Protein AF-A0A840BLG7-F1 (afdb_monomer_lite)

Sequence (228 aa):
MIEADATRRVLEVNERIRMVEPVQTYADESRTRKGTKAVIRFPVKVGDTWRDEFTEEGEFRLEIGGYRYDYEEVADSKAAGWEEISIGAGTFTALRIDRIAIWRKSNPRLLDKKSALAEHMEPPKPSRELKGATVSQYWYVPAIGRVVLQAQAQTKWPQFVEGSSLLKNPSANVIELTGYRDSKIDCTGEKPAFAQRSDAPPLGFAVMPNNTWTWAFQMRAHYPRQTD

Structure (mmCIF, N/CA/C/O backbone):
data_AF-A0A840BLG7-F1
#
_entry.id   AF-A0A840BLG7-F1
#
loop_
_atom_site.group_PDB
_atom_site.id
_atom_site.type_symbol
_atom_site.label_atom_id
_atom_site.label_alt_id
_atom_site.label_comp_id
_atom_site.label_asym_id
_atom_site.label_entity_id
_atom_site.label_seq_id
_atom_site.pdbx_PDB_ins_code
_atom_site.Cartn_x
_atom_site.Cartn_y
_atom_site.Cartn_z
_atom_site.occupancy
_atom_site.B_iso_or_equiv
_atom_site.auth_seq_id
_atom_site.auth_comp_id
_atom_site.auth_asym_id
_atom_site.auth_atom_id
_atom_site.pdbx_PDB_model_num
ATOM 1 N N . MET A 1 1 ? -22.527 -30.711 14.044 1.00 27.42 1 MET A N 1
ATOM 2 C CA . MET A 1 1 ? -21.159 -30.154 14.022 1.00 27.42 1 MET A CA 1
ATOM 3 C C . MET A 1 1 ? -21.043 -29.352 12.748 1.00 27.42 1 MET A C 1
ATOM 5 O O . MET A 1 1 ? -21.057 -29.950 11.686 1.00 27.42 1 MET A O 1
ATOM 9 N N . ILE A 1 2 ? -21.083 -28.027 12.847 1.00 28.52 2 ILE A N 1
ATOM 10 C CA . ILE A 1 2 ? -20.892 -27.143 11.696 1.00 28.52 2 ILE A CA 1
ATOM 11 C C . ILE A 1 2 ? -19.402 -26.816 11.697 1.00 28.52 2 ILE A C 1
ATOM 13 O O . ILE A 1 2 ? -18.910 -26.262 12.679 1.00 28.52 2 ILE A O 1
ATOM 17 N N . GLU A 1 3 ? -18.688 -27.250 10.659 1.00 25.42 3 GLU A N 1
ATOM 18 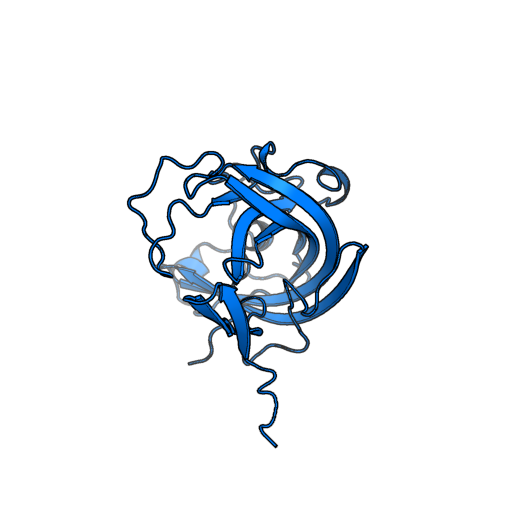C CA . GLU A 1 3 ? -17.311 -26.830 10.406 1.00 25.42 3 GLU A CA 1
ATOM 19 C C . GLU A 1 3 ? -17.264 -25.301 10.401 1.00 25.42 3 GLU A C 1
ATOM 21 O O . GLU A 1 3 ? -18.012 -24.642 9.677 1.00 25.42 3 GLU A O 1
ATOM 26 N N . ALA A 1 4 ? -16.419 -24.735 11.260 1.00 33.44 4 ALA A N 1
ATOM 27 C CA . ALA A 1 4 ? -16.135 -23.314 11.245 1.00 33.44 4 ALA A CA 1
ATOM 28 C C . ALA A 1 4 ? -15.421 -22.995 9.924 1.00 33.44 4 ALA A C 1
ATOM 30 O O . ALA A 1 4 ? -14.262 -23.360 9.738 1.00 33.44 4 ALA A O 1
ATOM 31 N N . ASP A 1 5 ? -16.130 -22.349 9.002 1.00 39.75 5 ASP A N 1
ATOM 32 C CA . ASP A 1 5 ? -15.569 -21.847 7.752 1.00 39.75 5 ASP A CA 1
ATOM 33 C C . ASP A 1 5 ? -14.515 -20.775 8.076 1.00 39.75 5 ASP A C 1
ATOM 35 O O . ASP A 1 5 ? -14.833 -19.625 8.380 1.00 39.75 5 ASP A O 1
ATOM 39 N N . ALA A 1 6 ? -13.238 -21.166 8.053 1.00 49.88 6 ALA A N 1
ATOM 40 C CA . ALA A 1 6 ? -12.094 -20.314 8.383 1.00 49.88 6 ALA A CA 1
ATOM 41 C C . ALA A 1 6 ? -11.923 -19.110 7.432 1.00 49.88 6 ALA A C 1
ATOM 43 O O . ALA A 1 6 ? -11.066 -18.257 7.665 1.00 49.88 6 ALA A O 1
ATOM 44 N N . THR A 1 7 ? -12.730 -19.020 6.369 1.00 48.97 7 THR A N 1
ATOM 45 C CA . THR A 1 7 ? -12.682 -17.931 5.385 1.00 48.97 7 THR A CA 1
ATOM 46 C C . THR A 1 7 ? -13.610 -16.763 5.719 1.00 48.97 7 THR A C 1
ATOM 48 O O . THR A 1 7 ? -13.447 -15.668 5.171 1.00 48.97 7 THR A O 1
ATOM 51 N N . ARG A 1 8 ? -14.572 -16.955 6.631 1.00 48.75 8 ARG A N 1
ATOM 52 C CA . ARG A 1 8 ? -15.651 -16.000 6.905 1.00 48.75 8 ARG A CA 1
ATOM 53 C C . ARG A 1 8 ? -15.888 -15.849 8.397 1.00 48.75 8 ARG A C 1
ATOM 55 O O . ARG A 1 8 ? -16.200 -16.811 9.091 1.00 48.75 8 ARG A O 1
ATOM 62 N N . ARG A 1 9 ? -15.816 -14.615 8.896 1.00 51.69 9 ARG A N 1
ATOM 63 C CA . ARG A 1 9 ? -16.163 -14.320 10.287 1.00 51.69 9 ARG A CA 1
ATOM 64 C C . ARG A 1 9 ? -17.567 -13.743 10.363 1.00 51.69 9 ARG A C 1
ATOM 66 O O . ARG A 1 9 ? -17.803 -12.661 9.842 1.00 51.69 9 ARG A O 1
ATOM 73 N N . VAL A 1 10 ? -18.475 -14.445 11.041 1.00 51.97 10 VAL A N 1
ATOM 74 C CA . VAL A 1 10 ? -19.775 -13.892 11.441 1.00 51.97 10 VAL A CA 1
ATOM 75 C C . VAL A 1 10 ? -19.571 -13.094 12.728 1.00 51.97 10 VAL A C 1
ATOM 77 O O . VAL A 1 10 ? -19.211 -13.655 13.761 1.00 51.97 10 VAL A O 1
ATOM 80 N N . LEU A 1 11 ? -19.767 -11.784 12.663 1.00 48.22 11 LEU A N 1
ATOM 81 C CA . LEU A 1 11 ? -19.797 -10.880 13.804 1.00 48.22 11 LEU A CA 1
ATOM 82 C C . LEU A 1 11 ? -21.257 -10.503 14.065 1.00 48.22 11 LEU A C 1
ATOM 84 O O . LEU A 1 11 ? -21.923 -9.938 13.196 1.00 48.22 11 LEU A O 1
ATOM 88 N N . GLU A 1 12 ? -21.767 -10.834 15.249 1.00 42.03 12 GLU A N 1
ATOM 89 C CA . GLU A 1 12 ? -23.042 -10.294 15.723 1.00 42.03 12 GLU A CA 1
ATOM 90 C C . GLU A 1 12 ? -22.774 -8.896 16.283 1.00 42.03 12 GLU A C 1
ATOM 92 O O . GLU A 1 12 ? -22.137 -8.736 17.321 1.00 42.03 12 GLU A O 1
ATOM 97 N N . VAL A 1 13 ? -23.192 -7.876 15.534 1.00 42.06 13 VAL A N 1
ATOM 98 C CA . VAL A 1 13 ? -22.976 -6.461 15.870 1.00 42.06 13 VAL A CA 1
ATOM 99 C C . VAL A 1 13 ? -24.049 -5.983 16.858 1.00 42.06 13 VAL A C 1
ATOM 101 O O . VAL A 1 13 ? -23.774 -5.152 17.719 1.00 42.06 13 VAL A O 1
ATOM 104 N N . ASN A 1 14 ? -25.266 -6.529 16.748 1.00 37.78 14 ASN A N 1
ATOM 105 C CA . ASN A 1 14 ? -26.372 -6.460 17.714 1.00 37.78 14 ASN A CA 1
ATOM 106 C C . ASN A 1 14 ? -27.463 -7.489 17.328 1.00 37.78 14 ASN A C 1
ATOM 108 O O . ASN A 1 14 ? -27.296 -8.222 16.353 1.00 37.78 14 ASN A O 1
ATOM 112 N N . GLU A 1 15 ? -28.604 -7.504 18.035 1.00 37.53 15 GLU A N 1
ATOM 113 C CA . GLU A 1 15 ? -29.740 -8.425 17.799 1.00 37.53 15 GLU A CA 1
ATOM 114 C C . GLU A 1 15 ? -30.312 -8.409 16.365 1.00 37.53 15 GLU A C 1
ATOM 116 O O . GLU A 1 15 ? -31.094 -9.286 16.001 1.00 37.53 15 GLU A O 1
ATOM 121 N N . ARG A 1 16 ? -29.955 -7.417 15.537 1.00 33.41 16 ARG A N 1
ATOM 122 C CA . ARG A 1 16 ? -30.482 -7.234 14.176 1.00 33.41 16 ARG A CA 1
ATOM 123 C C . ARG A 1 16 ? -29.426 -7.315 13.077 1.00 33.41 16 ARG A C 1
ATOM 125 O O . ARG A 1 16 ? -29.796 -7.364 11.907 1.00 33.41 16 ARG A O 1
ATOM 132 N N . ILE A 1 17 ? -28.135 -7.309 13.413 1.00 42.47 17 ILE A N 1
ATOM 133 C CA . ILE A 1 17 ? -27.056 -7.177 12.428 1.00 42.47 17 ILE A CA 1
ATOM 134 C C . ILE A 1 17 ? -26.053 -8.314 12.607 1.00 42.47 17 ILE A C 1
ATOM 136 O O . ILE A 1 17 ? -25.263 -8.341 13.551 1.00 42.47 17 ILE A O 1
ATOM 140 N N . ARG A 1 18 ? -26.066 -9.233 11.638 1.00 45.59 18 ARG A N 1
ATOM 141 C CA . ARG A 1 18 ? -25.020 -10.234 11.417 1.00 45.59 18 ARG A CA 1
ATOM 142 C C . ARG A 1 18 ? -24.153 -9.777 10.260 1.00 45.59 18 ARG A C 1
ATOM 144 O O . ARG A 1 18 ? -24.635 -9.676 9.135 1.00 45.59 18 ARG A O 1
ATOM 151 N N . MET A 1 19 ? -22.882 -9.516 10.529 1.00 49.56 19 MET A N 1
ATOM 152 C CA . MET A 1 19 ? -21.920 -9.154 9.501 1.00 49.56 19 MET A CA 1
ATOM 153 C C . MET A 1 19 ? -21.005 -10.337 9.209 1.00 49.56 19 MET A C 1
ATOM 155 O O . MET A 1 19 ? -20.453 -10.923 10.130 1.00 49.56 19 MET A O 1
ATOM 159 N N . VAL A 1 20 ? -20.853 -10.697 7.935 1.00 54.47 20 VAL A N 1
ATOM 160 C CA . VAL A 1 20 ? -19.913 -11.735 7.500 1.00 54.47 20 VAL A CA 1
ATOM 161 C C . VAL A 1 20 ? -18.737 -11.054 6.816 1.00 54.47 20 VAL A C 1
ATOM 163 O O . VAL A 1 20 ? -18.885 -10.552 5.704 1.00 54.47 20 VAL A O 1
ATOM 166 N N . GLU A 1 21 ? -17.586 -11.005 7.479 1.00 58.00 21 GLU A N 1
ATOM 167 C CA . GLU A 1 21 ? -16.365 -10.442 6.902 1.00 58.00 21 GLU A CA 1
ATOM 168 C C . GLU A 1 21 ? -15.503 -11.565 6.304 1.00 58.00 21 GLU A C 1
ATOM 170 O O . GLU A 1 21 ? -15.166 -12.520 7.016 1.00 58.00 21 GLU A O 1
ATOM 175 N N . PRO A 1 22 ? -15.135 -11.492 5.012 1.00 58.88 22 PRO A N 1
ATOM 176 C CA . PRO A 1 22 ? -14.149 -12.394 4.442 1.00 58.88 22 PRO A CA 1
ATOM 177 C C . PRO A 1 22 ? -12.784 -12.062 5.046 1.00 58.88 22 PRO A C 1
ATOM 179 O O . PRO A 1 22 ? -12.270 -10.962 4.843 1.00 58.88 22 PRO A O 1
ATOM 182 N N . VAL A 1 23 ? -12.169 -13.012 5.751 1.00 60.66 23 VAL A N 1
ATOM 183 C CA . VAL A 1 23 ? -10.814 -12.856 6.324 1.00 60.66 23 VAL A CA 1
ATOM 184 C C . VAL A 1 23 ? -9.790 -12.510 5.232 1.00 60.66 23 VAL A C 1
ATOM 186 O O . VAL A 1 23 ? -8.834 -11.775 5.471 1.00 60.66 23 VAL A O 1
ATOM 189 N N . GLN A 1 24 ? -10.049 -12.965 4.005 1.00 63.50 24 GLN A N 1
ATOM 190 C CA . GLN A 1 24 ? -9.265 -12.672 2.806 1.00 63.50 24 GLN A CA 1
ATOM 191 C C . GLN A 1 24 ? -9.275 -11.193 2.391 1.00 63.50 24 GLN A C 1
ATOM 193 O O . GLN A 1 24 ? -8.419 -10.797 1.621 1.00 63.50 24 GLN A O 1
ATOM 198 N N . THR A 1 25 ? -10.168 -10.340 2.909 1.00 68.56 25 THR A N 1
ATOM 199 C CA . THR A 1 25 ? -10.218 -8.907 2.532 1.00 68.56 25 THR A CA 1
ATOM 200 C C . THR A 1 25 ? -8.905 -8.171 2.830 1.00 68.56 25 THR A C 1
ATOM 202 O O . THR A 1 25 ? -8.583 -7.177 2.184 1.00 68.56 25 THR A O 1
ATOM 205 N N . TYR A 1 26 ? -8.125 -8.671 3.791 1.00 78.81 26 TYR A N 1
ATOM 206 C CA . TYR A 1 26 ? -6.820 -8.117 4.171 1.00 78.81 26 TYR A CA 1
ATOM 207 C C . TYR A 1 26 ? -5.640 -8.936 3.659 1.00 78.81 26 TYR A C 1
ATOM 209 O O . TYR A 1 26 ? -4.508 -8.729 4.103 1.00 78.81 26 TYR A O 1
ATOM 217 N N . ALA A 1 27 ? -5.897 -9.868 2.749 1.00 77.69 27 ALA A N 1
ATOM 218 C CA . ALA A 1 27 ? -4.886 -10.622 2.045 1.00 77.69 27 ALA A CA 1
ATOM 219 C C . ALA A 1 27 ? -5.078 -10.400 0.548 1.00 77.69 27 ALA A C 1
ATOM 221 O O . ALA A 1 27 ? -6.124 -10.697 -0.016 1.00 77.69 27 ALA A O 1
ATOM 222 N N . ASP A 1 28 ? -4.051 -9.893 -0.123 1.00 73.25 28 ASP A N 1
ATOM 223 C CA . ASP A 1 28 ? -4.091 -9.884 -1.581 1.00 73.25 28 ASP A CA 1
ATOM 224 C C . ASP A 1 28 ? -3.971 -11.340 -2.067 1.00 73.25 28 ASP A C 1
ATOM 226 O O . ASP A 1 28 ? -3.198 -12.114 -1.504 1.00 73.25 28 ASP A O 1
ATOM 230 N N . GLU A 1 29 ? -4.673 -11.733 -3.122 1.00 74.44 29 GLU A N 1
ATOM 231 C CA . GLU A 1 29 ? -4.493 -13.050 -3.741 1.00 74.44 29 GLU A CA 1
ATOM 232 C C . GLU A 1 29 ? -3.879 -12.877 -5.132 1.00 74.44 29 GLU A C 1
ATOM 234 O O . GLU A 1 29 ? -4.328 -12.069 -5.942 1.00 74.44 29 GLU A O 1
ATOM 239 N N . SER A 1 30 ? -2.799 -13.609 -5.403 1.00 79.81 30 SER A N 1
ATOM 240 C CA . SER A 1 30 ? -2.039 -13.527 -6.652 1.00 79.81 30 SER A CA 1
ATOM 241 C C . SER A 1 30 ? -1.476 -14.903 -6.972 1.00 79.81 30 SER A C 1
ATOM 243 O O . SER A 1 30 ? -0.844 -15.536 -6.125 1.00 79.81 30 SER A O 1
ATOM 245 N N . ARG A 1 31 ? -1.699 -15.389 -8.201 1.00 85.62 31 ARG A N 1
ATOM 246 C CA . ARG A 1 31 ? -1.254 -16.734 -8.616 1.00 85.62 31 ARG A CA 1
ATOM 247 C C . ARG A 1 31 ? 0.266 -16.866 -8.663 1.00 85.62 31 ARG A C 1
ATOM 249 O O . ARG A 1 31 ? 0.790 -17.965 -8.523 1.00 85.62 31 ARG A O 1
ATOM 256 N N . THR A 1 32 ? 0.976 -15.760 -8.882 1.00 88.12 32 THR A N 1
ATOM 257 C CA . THR A 1 32 ? 2.445 -15.746 -8.926 1.00 88.12 32 THR A CA 1
ATOM 258 C C . THR A 1 32 ? 3.080 -15.596 -7.550 1.00 88.12 32 THR A C 1
ATOM 260 O O . THR A 1 32 ? 4.306 -15.624 -7.439 1.00 88.12 32 THR A O 1
ATOM 263 N N . ARG A 1 33 ? 2.267 -15.416 -6.505 1.00 89.81 33 ARG A N 1
ATOM 264 C CA . ARG A 1 33 ? 2.763 -15.158 -5.165 1.00 89.81 33 ARG A CA 1
ATOM 265 C C . ARG A 1 33 ? 3.382 -16.391 -4.534 1.00 89.81 33 ARG A C 1
ATOM 267 O O . ARG A 1 33 ? 2.789 -17.464 -4.492 1.00 89.81 33 ARG A O 1
ATOM 274 N N . LYS A 1 34 ? 4.561 -16.188 -3.960 1.00 91.69 34 LYS A N 1
ATOM 275 C CA . LYS A 1 34 ? 5.252 -17.134 -3.091 1.00 91.69 34 LYS A CA 1
ATOM 276 C C . LYS A 1 34 ? 5.368 -16.501 -1.715 1.00 91.69 34 LYS A C 1
ATOM 278 O O . LYS A 1 34 ? 6.115 -15.545 -1.558 1.00 91.69 34 LYS A O 1
ATOM 283 N N . GLY A 1 35 ? 4.611 -17.008 -0.750 1.00 89.94 35 GLY A N 1
ATOM 284 C CA . GLY A 1 35 ? 4.509 -16.424 0.588 1.00 89.94 35 GLY A CA 1
ATOM 285 C C . GLY A 1 35 ? 3.119 -15.861 0.867 1.00 89.94 35 GLY A C 1
ATOM 286 O O . GLY A 1 35 ? 2.156 -16.178 0.172 1.00 89.94 35 GLY A O 1
ATOM 287 N N . THR A 1 36 ? 2.998 -15.054 1.917 1.00 86.12 36 THR A N 1
ATOM 288 C CA . THR A 1 36 ? 1.716 -14.501 2.382 1.00 86.12 36 THR A CA 1
ATOM 289 C C . THR A 1 36 ? 1.834 -12.991 2.501 1.00 86.12 36 THR A C 1
ATOM 291 O O . THR A 1 36 ? 2.870 -12.501 2.927 1.00 86.12 36 THR A O 1
ATOM 294 N N . LYS A 1 37 ? 0.760 -12.268 2.178 1.00 87.19 37 LYS A N 1
ATOM 295 C CA . LYS A 1 37 ? 0.583 -10.861 2.543 1.00 87.19 37 LYS A CA 1
ATOM 296 C C . LYS A 1 37 ? -0.661 -10.774 3.410 1.00 87.19 37 LYS A C 1
ATOM 298 O O . LYS A 1 37 ? -1.733 -11.143 2.945 1.00 87.19 37 LYS A O 1
ATOM 303 N N . ALA A 1 38 ? -0.518 -10.337 4.656 1.00 86.44 38 ALA A N 1
ATOM 304 C CA . ALA A 1 38 ? -1.636 -10.225 5.589 1.00 86.44 38 ALA A CA 1
ATOM 305 C C . ALA A 1 38 ? -1.590 -8.861 6.277 1.00 86.44 38 ALA A C 1
ATOM 307 O O . ALA A 1 38 ? -0.822 -8.651 7.215 1.00 86.44 38 ALA A O 1
ATOM 308 N N . VAL A 1 39 ? -2.426 -7.933 5.813 1.00 84.94 39 VAL A N 1
ATOM 309 C CA . VAL A 1 39 ? -2.529 -6.582 6.380 1.00 84.94 39 VAL A CA 1
ATOM 310 C C . VAL A 1 39 ? -3.100 -6.623 7.797 1.00 84.94 39 VAL A C 1
ATOM 312 O O . VAL A 1 39 ? -2.713 -5.803 8.619 1.00 84.94 39 VAL A O 1
ATOM 315 N N . ILE A 1 40 ? -3.972 -7.591 8.097 1.00 87.44 40 ILE A N 1
ATOM 316 C CA . ILE A 1 40 ? -4.520 -7.875 9.430 1.00 87.44 40 ILE A CA 1
ATOM 317 C C . ILE A 1 40 ? -4.586 -9.398 9.598 1.00 87.44 40 ILE A C 1
ATOM 319 O O . ILE A 1 40 ? -5.012 -10.098 8.679 1.00 87.44 40 ILE A O 1
ATOM 323 N N . ARG A 1 41 ? -4.188 -9.925 10.763 1.00 85.00 41 ARG A N 1
ATOM 324 C CA . ARG A 1 41 ? -4.353 -11.347 11.114 1.00 85.00 41 ARG A CA 1
ATOM 325 C C . ARG A 1 41 ? -5.392 -11.508 12.207 1.00 85.00 41 ARG A C 1
ATOM 327 O O . ARG A 1 41 ? -5.220 -10.970 13.290 1.00 85.00 41 ARG A O 1
ATOM 334 N N . PHE A 1 42 ? -6.447 -12.269 11.936 1.00 82.25 42 PHE A N 1
ATOM 335 C CA . PHE A 1 42 ? -7.475 -12.553 12.931 1.00 82.25 42 PHE A CA 1
ATOM 336 C C . PHE A 1 42 ? -7.223 -13.879 13.668 1.00 82.25 42 PHE A C 1
ATOM 338 O O . PHE A 1 42 ? -6.754 -14.831 13.045 1.00 82.25 42 PHE A O 1
ATOM 345 N N . PRO A 1 43 ? -7.602 -13.977 14.957 1.00 82.75 43 PRO A N 1
ATOM 346 C CA . PRO A 1 43 ? -8.036 -12.872 15.820 1.00 82.75 43 PRO A CA 1
ATOM 347 C C . PRO A 1 43 ? -6.881 -11.894 16.100 1.00 82.75 43 PRO A C 1
ATOM 349 O O . PRO A 1 43 ? -5.741 -12.323 16.215 1.00 82.75 43 PRO A O 1
ATOM 352 N N . VAL A 1 44 ? -7.191 -10.597 16.217 1.00 83.06 44 VAL A N 1
ATOM 353 C CA . VAL A 1 44 ? -6.214 -9.538 16.523 1.00 83.06 44 VAL A CA 1
ATOM 354 C C . VAL A 1 44 ? -6.563 -8.873 17.854 1.00 83.06 44 VAL A C 1
ATOM 356 O O . VAL A 1 44 ? -7.728 -8.547 18.101 1.00 83.06 44 VAL A O 1
ATOM 359 N N . LYS A 1 45 ? -5.564 -8.658 18.708 1.00 86.19 45 LYS A N 1
ATOM 360 C CA . LYS A 1 45 ? -5.652 -7.883 19.955 1.00 86.19 45 LYS A CA 1
ATOM 361 C C . LYS A 1 45 ? -4.484 -6.902 20.058 1.00 86.19 45 LYS A C 1
ATOM 363 O O . LYS A 1 45 ? -3.468 -7.042 19.386 1.00 86.19 45 LYS A O 1
ATOM 368 N N . VAL A 1 46 ? -4.629 -5.901 20.924 1.00 92.06 46 VAL A N 1
ATOM 369 C CA . VAL A 1 46 ? -3.562 -4.928 21.204 1.00 92.06 46 VAL A CA 1
ATOM 370 C C . VAL A 1 46 ? -2.287 -5.653 21.636 1.00 92.06 46 VAL A C 1
ATOM 372 O O . VAL A 1 46 ? -2.330 -6.549 22.478 1.00 92.06 46 VAL A O 1
ATOM 375 N N . GLY A 1 47 ? -1.159 -5.240 21.064 1.00 92.56 47 GLY A N 1
ATOM 376 C CA . GLY A 1 47 ? 0.155 -5.822 21.318 1.00 92.56 47 GLY A CA 1
ATOM 377 C C . GLY A 1 47 ? 0.522 -6.981 20.394 1.00 92.56 47 GLY A C 1
ATOM 378 O O . GLY A 1 47 ? 1.701 -7.327 20.348 1.00 92.56 47 GLY A O 1
ATOM 379 N N . ASP A 1 48 ? -0.424 -7.539 19.631 1.00 92.56 48 ASP A N 1
ATOM 380 C CA . ASP A 1 48 ? -0.098 -8.555 18.633 1.00 92.56 48 ASP A CA 1
ATOM 381 C C . ASP A 1 48 ? 0.838 -7.978 17.573 1.00 92.56 48 ASP A C 1
ATOM 383 O O . ASP A 1 48 ? 0.636 -6.869 17.064 1.00 92.56 48 ASP A O 1
ATOM 387 N N . THR A 1 49 ? 1.847 -8.766 17.218 1.00 96.12 49 THR A N 1
ATOM 388 C CA . THR A 1 49 ? 2.751 -8.484 16.111 1.00 96.12 49 THR A CA 1
ATOM 389 C C . THR A 1 49 ? 2.763 -9.653 15.149 1.00 96.12 49 THR A C 1
ATOM 391 O O . THR A 1 49 ? 2.605 -10.816 15.531 1.00 96.12 49 THR A O 1
ATOM 394 N N . TRP A 1 50 ? 2.941 -9.351 13.872 1.00 95.06 50 TRP A N 1
ATOM 395 C CA . TRP A 1 50 ? 3.163 -10.376 12.871 1.00 95.06 50 TRP A CA 1
ATOM 396 C C . TRP A 1 50 ? 4.077 -9.866 11.778 1.00 95.06 50 TRP A C 1
ATOM 398 O O . TRP A 1 50 ? 4.129 -8.673 11.478 1.00 95.06 50 TRP A O 1
ATOM 408 N N . ARG A 1 51 ? 4.780 -10.823 11.182 1.00 95.44 51 ARG A N 1
ATOM 409 C CA . ARG A 1 51 ? 5.620 -10.620 10.018 1.00 95.44 51 ARG A CA 1
ATOM 410 C C . ARG A 1 51 ? 5.059 -11.411 8.856 1.00 95.44 51 ARG A C 1
ATOM 412 O O . ARG A 1 51 ? 4.618 -12.556 9.029 1.00 95.44 51 ARG A O 1
ATOM 419 N N . ASP A 1 52 ? 5.075 -10.805 7.686 1.00 93.69 52 ASP A N 1
ATOM 420 C CA . ASP A 1 52 ? 4.764 -11.467 6.435 1.00 93.69 52 ASP A CA 1
ATOM 421 C C . ASP A 1 52 ? 5.819 -11.148 5.382 1.00 93.69 52 ASP A C 1
ATOM 423 O O . ASP A 1 52 ? 6.499 -10.125 5.433 1.00 93.69 52 ASP A O 1
ATOM 427 N N . GLU A 1 53 ? 6.014 -12.106 4.491 1.00 95.31 53 GLU A N 1
ATOM 428 C CA . GLU A 1 53 ? 6.996 -12.045 3.427 1.00 95.31 53 GLU A CA 1
ATOM 429 C C . GLU A 1 53 ? 6.387 -12.702 2.204 1.00 95.31 53 GLU A C 1
ATOM 431 O O . GLU A 1 53 ? 5.761 -13.771 2.289 1.00 95.31 53 GLU A O 1
ATOM 436 N N . PHE A 1 54 ? 6.574 -12.052 1.064 1.00 93.31 54 PHE A N 1
ATOM 437 C CA . PHE A 1 54 ? 6.205 -12.632 -0.205 1.00 93.31 54 PHE A CA 1
ATOM 438 C C . PHE A 1 54 ? 7.100 -12.152 -1.339 1.00 93.31 54 PHE A C 1
ATOM 440 O O . PHE A 1 54 ? 7.695 -11.073 -1.318 1.00 93.31 54 PHE A O 1
ATOM 447 N N . THR A 1 55 ? 7.146 -12.981 -2.372 1.00 95.06 55 THR A N 1
ATOM 448 C CA . THR A 1 55 ? 7.728 -12.658 -3.667 1.00 95.06 55 THR A CA 1
ATOM 449 C C . THR A 1 55 ? 6.679 -12.874 -4.742 1.00 95.06 55 THR A C 1
ATOM 451 O O . THR A 1 55 ? 5.988 -13.894 -4.740 1.00 95.06 55 THR A O 1
ATOM 454 N N . GLU A 1 56 ? 6.561 -11.940 -5.677 1.00 95.00 56 GLU A N 1
ATOM 455 C CA . GLU A 1 56 ? 5.687 -12.073 -6.841 1.00 95.00 56 GLU A CA 1
ATOM 456 C C . GLU A 1 56 ? 6.176 -11.235 -8.024 1.00 95.00 56 GLU A C 1
ATOM 458 O O . GLU A 1 56 ? 7.118 -10.452 -7.907 1.00 95.00 56 GLU A O 1
ATOM 463 N N . GLU A 1 57 ? 5.550 -11.403 -9.188 1.00 94.25 57 GLU A N 1
ATOM 464 C CA . GLU A 1 57 ? 5.764 -10.476 -10.296 1.00 94.25 57 GLU A CA 1
ATOM 465 C C . GLU A 1 57 ? 4.807 -9.294 -10.169 1.00 94.25 57 GLU A C 1
ATOM 467 O O . GLU A 1 57 ? 3.605 -9.463 -9.960 1.00 94.25 57 GLU A O 1
ATOM 472 N N . GLY A 1 58 ? 5.337 -8.089 -10.347 1.00 93.81 58 GLY A N 1
ATOM 473 C CA . GLY A 1 58 ? 4.533 -6.897 -10.544 1.00 93.81 58 GLY A CA 1
ATOM 474 C C . GLY A 1 58 ? 4.338 -6.591 -12.020 1.00 93.81 58 GLY A C 1
ATOM 475 O O . GLY A 1 58 ? 5.193 -6.895 -12.856 1.00 93.81 58 GLY A O 1
ATOM 476 N N . GLU A 1 59 ? 3.224 -5.945 -12.342 1.00 93.38 59 GLU A N 1
ATOM 477 C CA . GLU A 1 59 ? 2.940 -5.483 -13.697 1.00 93.38 59 GLU A CA 1
ATOM 478 C C . GLU A 1 59 ? 2.393 -4.057 -13.678 1.00 93.38 59 GLU A C 1
ATOM 480 O O . GLU A 1 59 ? 1.592 -3.686 -12.822 1.00 93.38 59 GLU A O 1
ATOM 485 N N . PHE A 1 60 ? 2.839 -3.243 -14.630 1.00 91.44 60 PHE A N 1
ATOM 486 C CA . PHE A 1 60 ? 2.305 -1.910 -14.849 1.00 91.44 60 PHE A CA 1
ATOM 487 C C . PHE A 1 60 ? 1.978 -1.720 -16.329 1.00 91.44 60 PHE A C 1
ATOM 489 O O . PHE A 1 60 ? 2.833 -1.935 -17.194 1.00 91.44 60 PHE A O 1
ATOM 496 N N . ARG A 1 61 ? 0.739 -1.311 -16.613 1.00 90.19 61 ARG A N 1
ATOM 497 C CA . ARG A 1 61 ? 0.233 -1.038 -17.963 1.00 90.19 61 ARG A CA 1
ATOM 498 C C . ARG A 1 61 ? -0.085 0.449 -18.116 1.00 90.19 61 ARG A C 1
ATOM 500 O O . ARG A 1 61 ? -0.664 1.062 -17.224 1.00 90.19 61 ARG A O 1
ATOM 507 N N . LEU A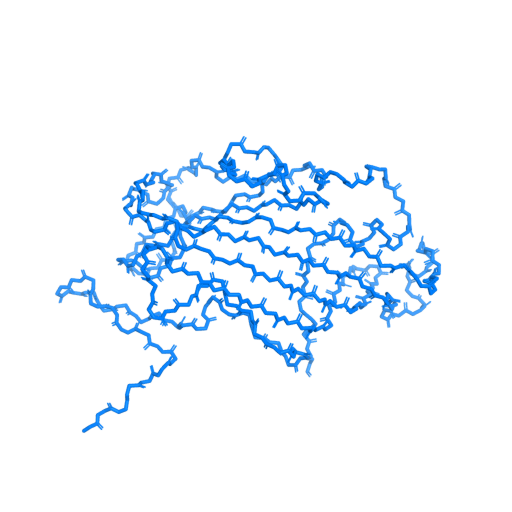 1 62 ? 0.297 1.005 -19.255 1.00 86.06 62 LEU A N 1
ATOM 508 C CA . LEU A 1 62 ? -0.045 2.333 -19.755 1.00 86.06 62 LEU A CA 1
ATOM 509 C C . LEU A 1 62 ? -0.623 2.181 -21.165 1.00 86.06 62 LEU A C 1
ATOM 511 O O . LEU A 1 62 ? -0.423 1.161 -21.821 1.00 86.06 62 LEU A O 1
ATOM 515 N N . GLU A 1 63 ? -1.267 3.229 -21.671 1.00 88.81 63 GLU A N 1
ATOM 516 C CA . GLU A 1 63 ? -1.729 3.273 -23.067 1.00 88.81 63 GLU A CA 1
ATOM 517 C C . GLU A 1 63 ? -0.571 3.108 -24.065 1.00 88.81 63 GLU A C 1
ATOM 519 O O . GLU A 1 63 ? -0.708 2.452 -25.090 1.00 88.81 63 GLU A O 1
ATOM 524 N N . ILE A 1 64 ? 0.603 3.648 -23.728 1.00 89.25 64 ILE A N 1
ATOM 525 C CA . ILE A 1 64 ? 1.803 3.628 -24.576 1.00 89.25 64 ILE A CA 1
ATOM 526 C C . ILE A 1 64 ? 2.644 2.344 -24.452 1.00 89.25 64 ILE A C 1
ATOM 528 O O . ILE A 1 64 ? 3.728 2.267 -25.030 1.00 89.25 64 ILE A O 1
ATOM 532 N N . GLY A 1 65 ? 2.199 1.355 -23.670 1.00 91.75 65 GLY A N 1
ATOM 533 C CA . GLY A 1 65 ? 2.927 0.111 -23.402 1.00 91.75 65 GLY A CA 1
ATOM 534 C C . GLY A 1 65 ? 2.963 -0.249 -21.918 1.00 91.75 65 GLY A C 1
ATOM 535 O O . GLY A 1 65 ? 2.246 0.311 -21.098 1.00 91.75 65 GLY A O 1
ATOM 536 N N . GLY A 1 66 ? 3.821 -1.185 -21.522 1.00 91.75 66 GLY A N 1
ATOM 537 C CA . GLY A 1 66 ? 3.930 -1.560 -20.113 1.00 91.75 66 GLY A CA 1
ATOM 538 C C . GLY A 1 66 ? 5.166 -2.381 -19.800 1.00 91.75 66 GLY A C 1
ATOM 539 O O . GLY A 1 66 ? 5.967 -2.695 -20.683 1.00 91.75 66 GLY A O 1
ATOM 540 N N . TYR A 1 67 ? 5.326 -2.725 -18.528 1.00 91.88 67 TYR A N 1
ATOM 541 C CA . TYR A 1 67 ? 6.456 -3.512 -18.053 1.00 91.88 67 TYR A CA 1
ATOM 542 C C . TYR A 1 67 ? 6.085 -4.418 -16.876 1.00 91.88 67 TYR A C 1
ATOM 544 O O . TYR A 1 67 ? 5.142 -4.159 -16.129 1.00 91.88 67 TYR A O 1
ATOM 552 N N . ARG A 1 68 ? 6.878 -5.475 -16.711 1.00 93.38 68 ARG A N 1
ATOM 553 C CA . ARG A 1 68 ? 6.913 -6.375 -15.558 1.00 93.38 68 ARG A CA 1
ATOM 554 C C . ARG A 1 68 ? 8.202 -6.197 -14.777 1.00 93.38 68 ARG A C 1
ATOM 556 O O . ARG A 1 68 ? 9.191 -5.681 -15.302 1.00 93.38 68 ARG A O 1
ATOM 563 N N . TYR A 1 69 ? 8.182 -6.632 -13.530 1.00 93.94 69 TYR A N 1
ATOM 564 C CA . TYR A 1 69 ? 9.329 -6.616 -12.632 1.00 93.94 69 TYR A CA 1
ATOM 565 C C . TYR A 1 69 ? 9.153 -7.674 -11.547 1.00 93.94 69 TYR A C 1
ATOM 567 O O . TYR A 1 69 ? 8.033 -8.095 -11.262 1.00 93.94 69 TYR A O 1
ATOM 575 N N . ASP A 1 70 ? 10.256 -8.075 -10.927 1.00 94.88 70 ASP A N 1
ATOM 576 C CA . ASP A 1 70 ? 10.217 -8.917 -9.734 1.00 94.88 70 ASP A CA 1
ATOM 577 C C . ASP A 1 70 ? 10.000 -8.028 -8.510 1.00 94.88 70 ASP A C 1
ATOM 579 O O . ASP A 1 70 ? 10.616 -6.959 -8.397 1.00 94.88 70 ASP A O 1
ATOM 583 N N . TYR A 1 71 ? 9.118 -8.466 -7.615 1.00 95.62 71 TYR A N 1
ATOM 584 C CA . TYR A 1 71 ? 8.774 -7.778 -6.382 1.00 95.62 71 TYR A CA 1
ATOM 585 C C . TYR A 1 71 ? 8.980 -8.690 -5.177 1.00 95.62 71 TYR A C 1
ATOM 587 O O . TYR A 1 71 ? 8.478 -9.811 -5.139 1.00 95.62 71 TYR A O 1
ATOM 595 N N . GLU A 1 72 ? 9.705 -8.183 -4.190 1.00 96.31 72 GLU A N 1
ATOM 596 C CA . GLU A 1 72 ? 9.896 -8.808 -2.884 1.00 96.31 72 GLU A CA 1
ATOM 597 C C . GLU A 1 72 ? 9.424 -7.807 -1.827 1.00 96.31 72 GLU A C 1
ATOM 599 O O . GLU A 1 72 ? 9.784 -6.629 -1.899 1.00 96.31 72 GLU A O 1
ATOM 604 N N . GLU A 1 73 ? 8.639 -8.258 -0.852 1.00 95.81 73 GLU A N 1
ATOM 605 C CA . GLU A 1 73 ? 8.229 -7.456 0.302 1.00 95.81 73 GLU A CA 1
ATOM 606 C C . GLU A 1 73 ? 8.368 -8.283 1.575 1.00 95.81 73 GLU A C 1
ATOM 608 O O . GLU A 1 73 ? 7.961 -9.443 1.633 1.00 95.81 73 GLU A O 1
ATOM 613 N N . VAL A 1 74 ? 8.925 -7.649 2.601 1.00 96.38 74 VAL A N 1
ATOM 614 C CA . VAL A 1 74 ? 8.942 -8.137 3.973 1.00 96.38 74 VAL A CA 1
ATOM 615 C C . VAL A 1 74 ? 8.319 -7.060 4.837 1.00 96.38 74 VAL A C 1
ATOM 617 O O . VAL A 1 74 ? 8.783 -5.918 4.835 1.00 96.38 74 VAL A O 1
ATOM 620 N N . ALA A 1 75 ? 7.278 -7.411 5.576 1.00 95.25 75 ALA A N 1
ATOM 621 C CA . ALA A 1 75 ? 6.535 -6.457 6.368 1.00 95.25 75 ALA A CA 1
ATOM 622 C C . ALA A 1 75 ? 6.370 -6.904 7.808 1.00 95.25 75 ALA A C 1
ATOM 624 O O . ALA A 1 75 ? 6.018 -8.050 8.081 1.00 95.25 75 ALA A O 1
ATOM 625 N N . ASP A 1 76 ? 6.555 -5.955 8.716 1.00 95.44 76 ASP A N 1
ATOM 626 C CA . ASP A 1 76 ? 6.280 -6.107 10.134 1.00 95.44 76 ASP A CA 1
ATOM 627 C C . ASP A 1 76 ? 5.058 -5.246 10.480 1.00 95.44 76 ASP A C 1
ATOM 629 O O . ASP A 1 76 ? 4.960 -4.079 10.090 1.00 95.44 76 ASP A O 1
ATOM 633 N N . SER A 1 77 ? 4.095 -5.839 11.180 1.00 95.31 77 SER A N 1
ATOM 634 C CA . SER A 1 77 ? 2.843 -5.195 11.579 1.00 95.31 77 SER A CA 1
ATOM 635 C C . SER A 1 77 ? 2.621 -5.336 13.083 1.00 95.31 77 SER A C 1
ATOM 637 O O . SER A 1 77 ? 3.016 -6.339 13.686 1.00 95.31 77 SER A O 1
ATOM 639 N N . LYS A 1 78 ? 1.977 -4.339 13.691 1.00 95.25 78 LYS A N 1
ATOM 640 C CA . LYS A 1 78 ? 1.669 -4.292 15.122 1.00 95.25 78 LYS A CA 1
ATOM 641 C C . LYS A 1 78 ? 0.286 -3.699 15.361 1.00 95.25 78 LYS A C 1
ATOM 643 O O . LYS A 1 78 ? 0.003 -2.584 14.927 1.00 95.25 78 LYS A O 1
ATOM 648 N N . ALA A 1 79 ? -0.543 -4.394 16.132 1.00 94.62 79 ALA A N 1
ATOM 649 C CA . ALA A 1 79 ? -1.762 -3.829 16.699 1.00 94.62 79 ALA A CA 1
ATOM 650 C C . ALA A 1 79 ? -1.393 -2.874 17.847 1.00 94.62 79 ALA A C 1
ATOM 652 O O . ALA A 1 79 ? -1.066 -3.300 18.957 1.00 94.62 79 ALA A O 1
ATOM 653 N N . ALA A 1 80 ? -1.384 -1.574 17.564 1.00 92.81 80 ALA A N 1
ATOM 654 C CA . ALA A 1 80 ? -0.791 -0.559 18.426 1.00 92.81 80 ALA A CA 1
ATOM 655 C C . ALA A 1 80 ? -1.665 -0.205 19.636 1.00 92.81 80 ALA A C 1
ATOM 657 O O . ALA A 1 80 ? -1.144 -0.065 20.741 1.00 92.81 80 ALA A O 1
ATOM 658 N N . GLY A 1 81 ? -2.978 -0.079 19.442 1.00 92.31 81 GLY A N 1
ATOM 659 C CA . GLY A 1 81 ? -3.898 0.334 20.500 1.00 92.31 81 GLY A CA 1
ATOM 660 C C . GLY A 1 81 ? -5.276 0.721 19.976 1.00 92.31 81 GLY A C 1
ATOM 661 O O . GLY A 1 81 ? -5.475 0.844 18.769 1.00 92.31 81 GLY A O 1
ATOM 662 N N . TRP A 1 82 ? -6.221 0.897 20.897 1.00 93.25 82 TRP A N 1
ATOM 663 C CA . TRP A 1 82 ? -7.539 1.452 20.596 1.00 93.25 82 TRP A CA 1
ATOM 664 C C . TRP A 1 82 ? -7.492 2.974 20.665 1.00 93.25 82 TRP A C 1
ATOM 666 O O . TRP A 1 82 ? -6.959 3.527 21.625 1.00 93.25 82 TRP A O 1
ATOM 676 N N . GLU A 1 83 ? -8.085 3.639 19.683 1.00 95.00 83 GLU A N 1
ATOM 677 C CA . GLU A 1 83 ? -8.254 5.088 19.677 1.00 95.00 83 GLU A CA 1
ATOM 678 C C . GLU A 1 83 ? -9.617 5.476 19.102 1.00 95.00 83 GLU A C 1
ATOM 680 O O . GLU A 1 83 ? -10.210 4.753 18.297 1.00 95.00 83 GLU A O 1
ATOM 685 N N . GLU A 1 84 ? -10.141 6.604 19.571 1.00 95.31 84 GLU A N 1
ATOM 686 C CA . GLU A 1 84 ? -11.337 7.209 18.999 1.00 95.31 84 GLU A CA 1
ATOM 687 C C . GLU A 1 84 ? -10.942 8.013 17.759 1.00 95.31 84 GLU A C 1
ATOM 689 O O . GLU A 1 84 ? -10.029 8.839 17.807 1.00 95.31 84 GLU A O 1
ATOM 694 N N . ILE A 1 85 ? -11.628 7.761 16.647 1.00 93.25 85 ILE A N 1
ATOM 695 C CA . ILE A 1 85 ? -11.442 8.484 15.391 1.00 93.25 85 ILE A CA 1
ATOM 696 C C . ILE A 1 85 ? -12.768 9.048 14.906 1.00 93.25 85 ILE A C 1
ATOM 698 O O . ILE A 1 85 ? -13.791 8.369 14.947 1.00 93.25 85 ILE A O 1
ATOM 702 N N . SER A 1 86 ? -12.730 10.276 14.402 1.00 92.44 86 SER A N 1
ATOM 703 C CA . SER A 1 86 ? -13.879 10.952 13.798 1.00 92.44 86 SER A CA 1
ATOM 704 C C . SER A 1 86 ? -13.598 11.166 12.320 1.00 92.44 86 SER A C 1
ATOM 706 O O . SER A 1 86 ? -12.709 11.938 11.968 1.00 92.44 86 SER A O 1
ATOM 708 N N . ILE A 1 87 ? -14.328 10.445 11.477 1.00 91.06 87 ILE A N 1
ATOM 709 C CA . ILE A 1 87 ? -14.221 10.459 10.014 1.00 91.06 87 ILE A CA 1
ATOM 710 C C . ILE A 1 87 ? -15.563 10.877 9.398 1.00 91.06 87 ILE A C 1
ATOM 712 O O . ILE A 1 87 ? -16.555 11.002 10.112 1.00 91.06 87 ILE A O 1
ATOM 716 N N . GLY A 1 88 ? -15.634 11.043 8.078 1.00 86.88 88 GLY A N 1
ATOM 717 C CA . GLY A 1 88 ? -16.856 11.439 7.368 1.00 86.88 88 GLY A CA 1
ATOM 718 C C . GLY A 1 88 ? -18.038 10.483 7.586 1.00 86.88 88 GLY A C 1
ATOM 719 O O . GLY A 1 88 ? -19.188 10.908 7.574 1.00 86.88 88 GLY A O 1
ATOM 720 N N . ALA A 1 89 ? -17.774 9.200 7.860 1.00 86.31 89 ALA A N 1
ATOM 721 C CA . ALA A 1 89 ? -18.809 8.230 8.226 1.00 86.31 89 ALA A CA 1
ATOM 722 C C . ALA A 1 89 ? -19.272 8.302 9.700 1.00 86.31 89 ALA A C 1
ATOM 724 O O . ALA A 1 89 ? -20.174 7.554 10.078 1.00 86.31 89 ALA A O 1
ATOM 725 N N . GLY A 1 90 ? -18.663 9.151 10.533 1.00 87.06 90 GLY A N 1
ATOM 726 C CA . GLY A 1 90 ? -18.962 9.312 11.957 1.00 87.06 90 GLY A CA 1
ATOM 727 C C . GLY A 1 90 ? -17.771 9.027 12.879 1.00 87.06 90 GLY A C 1
ATOM 728 O O . GLY A 1 90 ? -16.623 8.907 12.445 1.00 87.06 90 GLY A O 1
ATOM 729 N N . THR A 1 91 ? -18.055 8.916 14.176 1.00 91.12 91 THR A N 1
ATOM 730 C CA . THR A 1 91 ? -17.054 8.641 15.217 1.00 91.12 91 THR A CA 1
ATOM 731 C C . THR A 1 91 ? -17.059 7.168 15.614 1.00 91.12 91 THR A C 1
ATOM 733 O O . THR A 1 91 ? -18.113 6.592 15.885 1.00 91.12 91 THR A O 1
ATOM 736 N N . PHE A 1 92 ? -15.874 6.559 15.676 1.00 91.50 92 PHE A N 1
ATOM 737 C CA . PHE A 1 92 ? -15.691 5.142 15.981 1.00 91.50 92 PHE A CA 1
ATOM 738 C C . PHE A 1 92 ? -14.549 4.918 16.971 1.00 91.50 92 PHE A C 1
ATOM 740 O O . PHE A 1 92 ? -13.515 5.579 16.909 1.00 91.50 92 PHE A O 1
ATOM 747 N N . THR A 1 93 ? -14.686 3.895 17.815 1.00 92.88 93 THR A N 1
ATOM 748 C CA . THR A 1 93 ? -13.545 3.286 18.509 1.00 92.88 93 THR A CA 1
ATOM 749 C C . THR A 1 93 ? -12.890 2.269 17.576 1.00 92.88 93 THR A C 1
ATOM 751 O O . THR A 1 93 ? -13.494 1.247 17.239 1.00 92.88 93 THR A O 1
ATOM 754 N N . ALA A 1 94 ? -11.660 2.543 17.148 1.00 94.62 94 ALA A N 1
ATOM 755 C CA . ALA A 1 94 ? -10.926 1.732 16.183 1.00 94.62 94 ALA A CA 1
ATOM 756 C C . ALA A 1 94 ? -9.637 1.162 16.785 1.00 94.62 94 ALA A C 1
ATOM 758 O O . ALA A 1 94 ? -8.965 1.811 17.585 1.00 94.62 94 ALA A O 1
ATOM 759 N N . LEU A 1 95 ? -9.274 -0.051 16.374 1.00 94.38 95 LEU A N 1
ATOM 760 C CA . LEU A 1 95 ? -7.964 -0.633 16.632 1.00 94.38 95 LEU A CA 1
ATOM 761 C C . LEU A 1 95 ? -6.995 -0.117 15.570 1.00 94.38 95 LEU A C 1
ATOM 763 O O . LEU A 1 95 ? -7.152 -0.427 14.385 1.00 94.38 95 LEU A O 1
ATOM 767 N N . ARG A 1 96 ? -5.980 0.636 15.993 1.00 95.44 96 ARG A N 1
ATOM 768 C CA . ARG A 1 96 ? -4.903 1.078 15.110 1.00 95.44 96 ARG A CA 1
ATOM 769 C C . ARG A 1 96 ? -3.897 -0.046 14.890 1.00 95.44 96 ARG A C 1
ATOM 771 O O . ARG A 1 96 ? -3.408 -0.654 15.845 1.00 95.44 96 ARG A O 1
ATOM 778 N N . ILE A 1 97 ? -3.560 -0.290 13.632 1.00 94.94 97 ILE A N 1
ATOM 779 C CA . ILE A 1 97 ? -2.538 -1.237 13.196 1.00 94.94 97 ILE A CA 1
ATOM 780 C C . ILE A 1 97 ? -1.472 -0.456 12.437 1.00 94.94 97 ILE A C 1
ATOM 782 O O . ILE A 1 97 ? -1.760 0.148 11.405 1.00 94.94 97 ILE A O 1
ATOM 786 N N . ASP A 1 98 ? -0.248 -0.482 12.950 1.00 95.06 98 ASP A N 1
ATOM 787 C CA . ASP A 1 98 ? 0.917 0.126 12.313 1.00 95.06 98 ASP A CA 1
ATOM 788 C C . ASP A 1 98 ? 1.654 -0.963 11.508 1.00 95.06 98 ASP A C 1
ATOM 790 O O . ASP A 1 98 ? 1.872 -2.066 12.013 1.00 95.06 98 ASP A O 1
ATOM 794 N N . ARG A 1 99 ? 2.031 -0.675 10.258 1.00 94.44 99 ARG A N 1
ATOM 795 C CA . ARG A 1 99 ? 2.738 -1.601 9.354 1.00 94.44 99 ARG A CA 1
ATOM 796 C C . ARG A 1 99 ? 3.916 -0.910 8.682 1.00 94.44 99 ARG A C 1
ATOM 798 O O . ARG A 1 99 ? 3.765 0.180 8.132 1.00 94.44 99 ARG A O 1
ATOM 805 N N . ILE A 1 100 ? 5.062 -1.582 8.644 1.00 94.62 100 ILE A N 1
ATOM 806 C CA . ILE A 1 100 ? 6.237 -1.169 7.872 1.00 94.62 100 ILE A CA 1
ATOM 807 C C . ILE A 1 100 ? 6.569 -2.290 6.894 1.00 94.62 100 ILE A C 1
ATOM 809 O O . ILE A 1 100 ? 6.936 -3.384 7.309 1.00 94.62 100 ILE A O 1
ATOM 813 N N . ALA A 1 101 ? 6.434 -2.013 5.600 1.00 94.06 101 ALA A N 1
ATOM 814 C CA . ALA A 1 101 ? 6.704 -2.951 4.517 1.00 94.06 101 ALA A CA 1
ATOM 815 C C . ALA A 1 101 ? 7.979 -2.534 3.781 1.00 94.06 101 ALA A C 1
ATOM 817 O O . ALA A 1 101 ? 7.982 -1.520 3.085 1.00 94.06 101 ALA A O 1
ATOM 818 N N . ILE A 1 102 ? 9.066 -3.285 3.938 1.00 95.31 102 ILE A N 1
ATOM 819 C CA . ILE A 1 102 ? 10.308 -3.087 3.189 1.00 95.31 102 ILE A CA 1
ATOM 820 C C . ILE A 1 102 ? 10.204 -3.866 1.889 1.00 95.31 102 ILE A C 1
ATOM 822 O O . ILE A 1 102 ? 9.973 -5.072 1.906 1.00 95.31 102 ILE A O 1
ATOM 826 N N . TRP A 1 103 ? 10.394 -3.188 0.764 1.00 95.06 103 TRP A N 1
ATOM 827 C CA . TRP A 1 103 ? 10.207 -3.783 -0.548 1.00 95.06 103 TRP A CA 1
ATOM 828 C C . TRP A 1 103 ? 11.379 -3.548 -1.489 1.00 95.06 103 TRP A C 1
ATOM 830 O O . TRP A 1 103 ? 12.147 -2.587 -1.369 1.00 95.06 103 TRP A O 1
ATOM 840 N N . ARG A 1 104 ? 11.479 -4.430 -2.481 1.00 94.94 104 ARG A N 1
ATOM 841 C CA . ARG A 1 104 ? 12.462 -4.384 -3.558 1.00 94.94 104 ARG A CA 1
ATOM 842 C C . ARG A 1 104 ? 11.781 -4.638 -4.897 1.00 94.94 104 ARG A C 1
ATOM 844 O O . ARG A 1 104 ? 11.025 -5.589 -5.048 1.00 94.94 104 ARG A O 1
ATOM 851 N N . LYS A 1 105 ? 12.085 -3.790 -5.880 1.00 94.25 105 LYS A N 1
ATOM 852 C CA . LYS A 1 105 ? 11.709 -3.961 -7.290 1.00 94.25 105 LYS A CA 1
ATOM 853 C C . LYS A 1 105 ? 12.962 -4.205 -8.112 1.00 94.25 105 LYS A C 1
ATOM 855 O O . LYS A 1 105 ? 13.920 -3.437 -8.002 1.00 94.25 105 LYS A O 1
ATOM 860 N N . SER A 1 106 ? 12.972 -5.251 -8.927 1.00 93.50 106 SER A N 1
ATOM 861 C CA . SER A 1 106 ? 14.149 -5.623 -9.718 1.00 93.50 106 SER A CA 1
ATOM 862 C C . SER A 1 106 ? 13.782 -6.252 -11.063 1.00 93.50 106 SER A C 1
ATOM 864 O O . SER A 1 106 ? 12.609 -6.468 -11.366 1.00 93.50 106 SER A O 1
ATOM 866 N N . ASN A 1 107 ? 14.798 -6.492 -11.897 1.00 92.06 107 ASN A N 1
ATOM 867 C CA . ASN A 1 107 ? 14.684 -7.170 -13.193 1.00 92.06 107 ASN A CA 1
ATOM 868 C C . ASN A 1 107 ? 13.550 -6.632 -14.093 1.00 92.06 107 ASN A C 1
ATOM 870 O O . ASN A 1 107 ? 12.676 -7.403 -14.493 1.00 92.06 107 ASN A O 1
ATOM 874 N N . PRO A 1 108 ? 13.535 -5.328 -14.427 1.00 91.44 108 PRO A N 1
ATOM 875 C CA . PRO A 1 108 ? 12.510 -4.762 -15.297 1.00 91.44 108 PRO A CA 1
ATOM 876 C C . PRO A 1 108 ? 12.500 -5.396 -16.691 1.00 91.44 108 PRO A C 1
ATOM 878 O O . PRO A 1 108 ? 13.546 -5.591 -17.315 1.00 91.44 108 PRO A O 1
ATOM 881 N N . ARG A 1 109 ? 11.298 -5.672 -17.198 1.00 90.25 109 ARG A N 1
ATOM 882 C CA . ARG A 1 109 ? 11.050 -6.314 -18.494 1.00 90.25 109 ARG A CA 1
ATOM 883 C C . ARG A 1 109 ? 9.911 -5.589 -19.200 1.00 90.25 109 ARG A C 1
ATOM 885 O O . ARG A 1 109 ? 8.803 -5.557 -18.681 1.00 90.25 109 ARG A O 1
ATOM 892 N N . LEU A 1 110 ? 10.153 -5.017 -20.376 1.00 90.81 110 LEU A N 1
ATOM 893 C CA . LEU A 1 110 ? 9.073 -4.457 -21.197 1.00 90.81 110 LEU A CA 1
ATOM 894 C C . LEU A 1 110 ? 8.091 -5.568 -21.603 1.00 90.81 110 LEU A C 1
ATOM 896 O O . LEU A 1 110 ? 8.525 -6.665 -21.955 1.00 90.81 110 LEU A O 1
ATOM 900 N N . LEU A 1 111 ? 6.788 -5.275 -21.562 1.00 91.00 111 LEU A N 1
ATOM 901 C CA . LEU A 1 111 ? 5.740 -6.180 -22.048 1.00 91.00 111 LEU A CA 1
ATOM 902 C C . LEU A 1 111 ? 5.817 -6.339 -23.570 1.00 91.00 111 LEU A C 1
ATOM 904 O O . LEU A 1 111 ? 5.739 -7.453 -24.077 1.00 91.00 111 LEU A O 1
ATOM 908 N N . ASP A 1 112 ? 6.026 -5.224 -24.273 1.00 90.00 112 ASP A N 1
ATOM 909 C CA . ASP A 1 112 ? 6.250 -5.179 -25.715 1.00 90.00 112 ASP A CA 1
ATOM 910 C C . ASP A 1 112 ? 7.468 -4.301 -26.031 1.00 90.00 112 ASP A C 1
ATOM 912 O O . ASP A 1 112 ? 7.511 -3.111 -25.705 1.00 90.00 112 ASP A O 1
ATOM 916 N N . LYS A 1 113 ? 8.463 -4.901 -26.692 1.00 85.56 113 LYS A N 1
ATOM 917 C CA . LYS A 1 113 ? 9.708 -4.237 -27.103 1.00 85.56 113 LYS A CA 1
ATOM 918 C C . LYS A 1 113 ? 9.520 -3.260 -28.268 1.00 85.56 113 LYS A C 1
ATOM 920 O O . LYS A 1 113 ? 10.453 -2.523 -28.560 1.00 85.56 113 LYS A O 1
ATOM 925 N N . LYS A 1 114 ? 8.362 -3.275 -28.935 1.00 88.69 114 LYS A N 1
ATOM 926 C CA . LYS A 1 114 ? 7.997 -2.354 -30.023 1.00 88.69 114 LYS A CA 1
ATOM 927 C C . LYS A 1 114 ? 7.021 -1.258 -29.583 1.00 88.69 114 LYS A C 1
ATOM 929 O O . LYS A 1 114 ? 6.564 -0.486 -30.416 1.00 88.69 114 LYS A O 1
ATOM 934 N N . SER A 1 115 ? 6.678 -1.204 -28.297 1.00 88.81 115 SER A N 1
ATOM 935 C CA . SER A 1 115 ? 5.782 -0.173 -27.769 1.00 88.81 115 SER A CA 1
ATOM 936 C C . SER A 1 115 ? 6.447 1.206 -27.756 1.00 88.81 115 SER A C 1
ATOM 938 O O . SER A 1 115 ? 7.664 1.304 -27.610 1.00 88.81 115 SER A O 1
ATOM 940 N N . ALA A 1 116 ? 5.653 2.279 -27.810 1.00 87.50 116 ALA A N 1
ATOM 941 C CA . ALA A 1 116 ? 6.164 3.646 -27.662 1.00 87.50 116 ALA A CA 1
ATOM 942 C C . ALA A 1 116 ? 6.912 3.837 -26.326 1.00 87.50 116 ALA A C 1
ATOM 944 O O . ALA A 1 116 ? 7.908 4.551 -26.246 1.00 87.50 116 ALA A O 1
ATOM 945 N N . LEU A 1 117 ? 6.503 3.126 -25.269 1.00 87.31 117 LEU A N 1
ATOM 946 C CA . LEU A 1 117 ? 7.248 3.086 -24.011 1.00 87.31 117 LEU A CA 1
ATOM 947 C C . LEU A 1 117 ? 8.687 2.569 -24.193 1.00 87.31 117 LEU A C 1
ATOM 949 O O . LEU A 1 117 ? 9.599 3.084 -23.547 1.00 87.31 117 LEU A O 1
ATOM 953 N N . ALA A 1 118 ? 8.898 1.568 -25.052 1.00 86.81 118 ALA A N 1
ATOM 954 C CA . ALA A 1 118 ? 10.218 1.004 -25.326 1.00 86.81 118 ALA A CA 1
ATOM 955 C C . ALA A 1 118 ? 11.162 2.010 -26.003 1.00 86.81 118 ALA A C 1
ATOM 957 O O . ALA A 1 118 ? 12.368 1.946 -25.779 1.00 86.81 118 ALA A O 1
ATOM 958 N N . GLU A 1 119 ? 10.622 2.945 -26.788 1.00 87.12 119 GLU A N 1
ATOM 959 C CA . GLU A 1 119 ? 11.390 4.001 -27.461 1.00 87.12 119 GLU A CA 1
ATOM 960 C C . GLU A 1 119 ? 11.841 5.099 -26.491 1.00 87.12 119 GLU A C 1
ATOM 962 O O . GLU A 1 119 ? 12.900 5.701 -26.667 1.00 87.12 119 GLU A O 1
ATOM 967 N N . HIS A 1 120 ? 11.051 5.352 -25.444 1.00 85.38 120 HIS A N 1
ATOM 968 C CA . HIS A 1 120 ? 11.317 6.419 -24.483 1.00 85.38 120 HIS A CA 1
ATOM 969 C C . HIS A 1 120 ? 12.100 5.965 -23.249 1.00 85.38 120 HIS A C 1
ATOM 971 O O . HIS A 1 120 ? 12.764 6.796 -22.629 1.00 85.38 120 HIS A O 1
ATOM 977 N N . MET A 1 121 ? 12.040 4.683 -22.880 1.00 86.50 121 MET A N 1
ATOM 978 C CA . MET A 1 121 ? 12.711 4.132 -21.698 1.00 86.50 121 MET A CA 1
ATOM 979 C C . MET A 1 121 ? 14.148 3.700 -21.985 1.00 86.50 121 MET A C 1
ATOM 981 O O . MET A 1 121 ? 14.439 3.066 -22.996 1.00 86.50 121 MET A O 1
ATOM 985 N N . GLU A 1 122 ? 15.058 3.958 -21.042 1.00 84.81 122 GLU A N 1
ATOM 986 C CA . GLU A 1 122 ? 16.408 3.403 -21.143 1.00 84.81 122 GLU A CA 1
ATOM 987 C C . GLU A 1 122 ? 16.379 1.862 -21.133 1.00 84.81 122 GLU A C 1
ATOM 989 O O . GLU A 1 122 ? 15.627 1.263 -20.352 1.00 84.81 122 GLU A O 1
ATOM 994 N N . PRO A 1 123 ? 17.256 1.187 -21.901 1.00 79.19 123 PRO A N 1
ATOM 995 C CA . PRO A 1 123 ? 17.389 -0.260 -21.828 1.00 79.19 123 PRO A CA 1
ATOM 996 C C . PRO A 1 123 ? 17.654 -0.736 -20.387 1.00 79.19 123 PRO A C 1
ATOM 998 O O . PRO A 1 123 ? 18.460 -0.127 -19.668 1.00 79.19 123 PRO A O 1
ATOM 1001 N N . PRO A 1 124 ? 17.000 -1.820 -19.931 1.00 70.62 124 PRO A N 1
ATOM 1002 C CA . PRO A 1 124 ? 17.234 -2.364 -18.601 1.00 70.62 124 PRO A CA 1
ATOM 1003 C C . PRO A 1 124 ? 18.676 -2.867 -18.497 1.00 70.62 124 PRO A C 1
ATOM 1005 O O . PRO A 1 124 ? 19.082 -3.792 -19.198 1.00 70.62 124 PRO A O 1
ATOM 1008 N N . LYS A 1 125 ? 19.471 -2.241 -17.623 1.00 68.81 125 LYS A N 1
ATOM 1009 C CA . LYS A 1 125 ? 20.824 -2.705 -17.301 1.00 68.81 125 LYS A CA 1
ATOM 1010 C C . LYS A 1 125 ? 20.752 -3.740 -16.170 1.00 68.81 125 LYS A C 1
ATOM 1012 O O . LYS A 1 125 ? 20.040 -3.489 -15.190 1.00 68.81 125 LYS A O 1
ATOM 1017 N N . PRO A 1 126 ? 21.495 -4.859 -16.253 1.00 52.44 126 PRO A N 1
ATOM 1018 C CA . PRO A 1 126 ? 21.623 -5.776 -15.126 1.00 52.44 126 PRO A CA 1
ATOM 1019 C C . PRO A 1 126 ? 22.184 -5.006 -13.921 1.00 52.44 126 PRO A C 1
ATOM 1021 O O . PRO A 1 126 ? 23.111 -4.219 -14.101 1.00 52.44 126 PRO A O 1
ATOM 1024 N N . SER A 1 127 ? 21.596 -5.205 -12.731 1.00 54.47 127 SER A N 1
ATOM 1025 C CA . SER A 1 127 ? 21.822 -4.512 -11.432 1.00 54.47 127 SER A CA 1
ATOM 1026 C C . SER A 1 127 ? 20.884 -3.360 -11.032 1.00 54.47 127 SER A C 1
ATOM 1028 O O . SER A 1 127 ? 20.983 -2.887 -9.900 1.00 54.47 127 SER A O 1
ATOM 1030 N N . ARG A 1 128 ? 19.938 -2.912 -11.873 1.00 72.12 128 ARG A N 1
ATOM 1031 C CA . ARG A 1 128 ? 18.976 -1.878 -11.438 1.00 72.12 128 ARG A CA 1
ATOM 1032 C C . ARG A 1 128 ? 17.892 -2.468 -10.533 1.00 72.12 128 ARG A C 1
ATOM 1034 O O . ARG A 1 128 ? 16.841 -2.903 -10.998 1.00 72.12 128 ARG A O 1
ATOM 1041 N N . GLU A 1 129 ? 18.165 -2.460 -9.234 1.00 86.75 129 GLU A N 1
ATOM 1042 C CA . GLU A 1 129 ? 17.178 -2.669 -8.179 1.00 86.75 129 GLU A CA 1
ATOM 1043 C C . GLU A 1 129 ? 16.809 -1.344 -7.508 1.00 86.75 129 GLU A C 1
ATOM 1045 O O . GLU A 1 129 ? 17.650 -0.462 -7.326 1.00 86.75 129 GLU A O 1
ATOM 1050 N N . LEU A 1 130 ? 15.544 -1.213 -7.116 1.00 89.75 130 LEU A N 1
ATOM 1051 C CA . LEU A 1 130 ? 15.091 -0.152 -6.228 1.00 89.75 130 LEU A CA 1
ATOM 1052 C C . LEU A 1 130 ? 14.606 -0.780 -4.930 1.00 89.75 130 LEU A C 1
ATOM 1054 O O . LEU A 1 130 ? 13.745 -1.658 -4.957 1.00 89.75 130 LEU A O 1
ATOM 1058 N N . LYS A 1 131 ? 15.136 -0.298 -3.807 1.00 92.25 131 LYS A N 1
ATOM 1059 C CA . LYS A 1 131 ? 14.664 -0.642 -2.466 1.00 92.25 131 LYS A CA 1
ATOM 1060 C C . LYS A 1 131 ? 13.961 0.552 -1.847 1.00 92.25 131 LYS A C 1
ATOM 1062 O O . LYS A 1 131 ? 14.394 1.692 -2.034 1.00 92.25 131 LYS A O 1
ATOM 1067 N N . GLY A 1 132 ? 12.906 0.271 -1.104 1.00 92.50 132 GLY A N 1
ATOM 1068 C CA . GLY A 1 132 ? 12.123 1.268 -0.403 1.00 92.50 132 GLY A CA 1
ATOM 1069 C C . GLY A 1 132 ? 11.331 0.657 0.733 1.00 92.50 132 GLY A C 1
ATOM 1070 O O . GLY A 1 132 ? 11.427 -0.533 1.020 1.00 92.50 132 GLY A O 1
ATOM 1071 N N . ALA A 1 133 ? 10.546 1.504 1.375 1.00 92.75 133 ALA A N 1
ATOM 1072 C CA . ALA A 1 133 ? 9.623 1.133 2.417 1.00 92.75 133 ALA A CA 1
ATOM 1073 C C . ALA A 1 133 ? 8.266 1.797 2.183 1.00 92.75 133 ALA A C 1
ATOM 1075 O O . ALA A 1 133 ? 8.167 2.906 1.648 1.00 92.75 133 ALA A O 1
ATOM 1076 N N . THR A 1 134 ? 7.219 1.121 2.626 1.00 92.19 134 THR A N 1
ATOM 1077 C CA . THR A 1 134 ? 5.876 1.666 2.762 1.00 92.19 134 THR A CA 1
ATOM 1078 C C . THR A 1 134 ? 5.495 1.599 4.230 1.00 92.19 134 THR A C 1
ATOM 1080 O O . THR A 1 134 ? 5.404 0.517 4.803 1.00 92.19 134 THR A O 1
ATOM 1083 N N . VAL A 1 135 ? 5.281 2.762 4.839 1.00 93.38 135 VAL A N 1
ATOM 1084 C CA . VAL A 1 135 ? 4.773 2.872 6.210 1.00 93.38 135 VAL A CA 1
ATOM 1085 C C . VAL A 1 135 ? 3.277 3.117 6.117 1.00 93.38 135 VAL A C 1
ATOM 1087 O O . VAL A 1 135 ? 2.855 4.012 5.384 1.00 93.38 135 VAL A O 1
ATOM 1090 N N . SER A 1 136 ? 2.487 2.305 6.812 1.00 93.81 136 SER A N 1
ATOM 1091 C CA . SER A 1 136 ? 1.026 2.358 6.782 1.00 93.81 136 SER A CA 1
ATOM 1092 C C . SER A 1 136 ? 0.435 2.324 8.186 1.00 93.81 136 SER A C 1
ATOM 1094 O O . SER A 1 136 ? 0.968 1.668 9.078 1.00 93.81 136 SER A O 1
ATOM 1096 N N . GLN A 1 137 ? -0.689 3.008 8.356 1.00 95.31 137 GLN A N 1
ATOM 1097 C CA . GLN A 1 137 ? -1.534 2.964 9.542 1.00 95.31 137 GLN A CA 1
ATOM 1098 C C . GLN A 1 137 ? -2.954 2.626 9.099 1.00 95.31 137 GLN A C 1
ATOM 1100 O O . GLN A 1 137 ? -3.480 3.255 8.178 1.00 95.31 137 GLN A O 1
ATOM 1105 N N . TYR A 1 138 ? -3.557 1.632 9.738 1.00 95.00 138 TYR A N 1
ATOM 1106 C CA . TYR A 1 138 ? -4.919 1.182 9.469 1.00 95.00 138 TYR A CA 1
ATOM 1107 C C . TYR A 1 138 ? -5.753 1.305 10.734 1.00 95.00 138 TYR A C 1
ATOM 1109 O O . TYR A 1 138 ? -5.307 0.912 11.809 1.00 95.00 138 TYR A O 1
ATOM 1117 N N . TRP A 1 139 ? -6.981 1.789 10.600 1.00 95.62 139 TRP A N 1
ATOM 1118 C CA . TRP A 1 139 ? -7.941 1.869 11.694 1.00 95.62 139 TRP A CA 1
ATOM 1119 C C . TRP A 1 139 ? -9.069 0.885 11.448 1.00 95.62 139 TRP A C 1
ATOM 1121 O O . TRP A 1 139 ? -9.975 1.144 10.655 1.00 95.62 139 TRP A O 1
ATOM 1131 N N . TYR A 1 140 ? -8.990 -0.262 12.115 1.00 92.56 140 TYR A N 1
ATOM 1132 C CA . TYR A 1 140 ? -9.972 -1.332 12.007 1.00 92.56 140 TYR A CA 1
ATOM 1133 C C . TYR A 1 140 ? -11.054 -1.188 13.078 1.00 92.56 140 TYR A C 1
ATOM 1135 O O . TYR A 1 140 ? -10.753 -1.123 14.269 1.00 92.56 140 TYR A O 1
ATOM 1143 N N . VAL A 1 141 ? -12.322 -1.180 12.673 1.00 90.94 141 VAL A N 1
ATOM 1144 C CA . VAL A 1 141 ? -13.467 -1.091 13.588 1.00 90.94 141 VAL A CA 1
ATOM 1145 C C . VAL A 1 141 ? -14.218 -2.427 13.569 1.00 90.94 141 VAL A C 1
ATOM 1147 O O . VAL A 1 141 ? -14.914 -2.717 12.593 1.00 90.94 141 VAL A O 1
ATOM 1150 N N . PRO A 1 142 ? -14.139 -3.249 14.636 1.00 83.62 142 PRO A N 1
ATOM 1151 C CA . PRO A 1 142 ? -14.779 -4.565 14.650 1.00 83.62 142 PRO A CA 1
ATOM 1152 C C . PRO A 1 142 ? -16.296 -4.514 14.489 1.00 83.62 142 PRO A C 1
ATOM 1154 O O . PRO A 1 142 ? -16.863 -5.388 13.844 1.00 83.62 142 PRO A O 1
ATOM 1157 N N . ALA A 1 143 ? -16.952 -3.489 15.044 1.00 80.38 143 ALA A N 1
ATOM 1158 C CA . ALA A 1 143 ? -18.408 -3.338 14.984 1.00 80.38 143 ALA A CA 1
ATOM 1159 C C . ALA A 1 143 ? -18.945 -3.21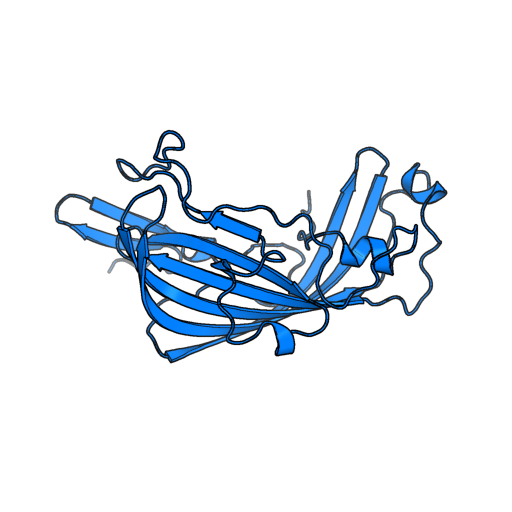3 13.547 1.00 80.38 143 ALA A C 1
ATOM 1161 O O . ALA A 1 143 ? -20.111 -3.485 13.294 1.00 80.38 143 ALA A O 1
ATOM 1162 N N . ILE A 1 144 ? -18.096 -2.822 12.599 1.00 79.06 144 ILE A N 1
ATOM 1163 C CA . ILE A 1 144 ? -18.437 -2.738 11.175 1.00 79.06 144 ILE A CA 1
ATOM 1164 C C . ILE A 1 144 ? -17.537 -3.623 10.319 1.00 79.06 144 ILE A C 1
ATOM 1166 O O . ILE A 1 144 ? -17.553 -3.462 9.101 1.00 79.06 144 ILE A O 1
ATOM 1170 N N . GLY A 1 145 ? -16.748 -4.506 10.949 1.00 79.56 145 GLY A N 1
ATOM 1171 C CA . GLY A 1 145 ? -15.854 -5.467 10.302 1.00 79.56 145 GLY A CA 1
ATOM 1172 C C . GLY A 1 145 ? -15.125 -4.873 9.106 1.00 79.56 145 GLY A C 1
ATOM 1173 O O . GLY A 1 145 ? -15.300 -5.363 7.991 1.00 79.56 145 GLY A O 1
ATOM 1174 N N . ARG A 1 146 ? -14.468 -3.717 9.289 1.00 85.81 146 ARG A N 1
ATOM 1175 C CA . ARG A 1 146 ? -13.604 -3.134 8.257 1.00 85.81 146 ARG A CA 1
ATOM 1176 C C . ARG A 1 146 ? -12.584 -2.134 8.773 1.00 85.81 146 ARG A C 1
ATOM 1178 O O . ARG A 1 146 ? -12.773 -1.509 9.816 1.00 85.81 146 ARG A O 1
ATOM 1185 N N . VAL A 1 147 ? -11.541 -1.924 7.975 1.00 90.94 147 VAL A N 1
ATOM 1186 C CA . VAL A 1 147 ? -10.727 -0.706 8.035 1.00 90.94 147 VAL A CA 1
ATOM 1187 C C . VAL A 1 147 ? -11.545 0.477 7.516 1.00 90.94 147 VAL A C 1
ATOM 1189 O O . VAL A 1 147 ? -12.072 0.428 6.405 1.00 90.94 147 VAL A O 1
ATOM 1192 N N . VAL A 1 148 ? -11.657 1.535 8.319 1.00 91.44 148 VAL A N 1
ATOM 1193 C CA .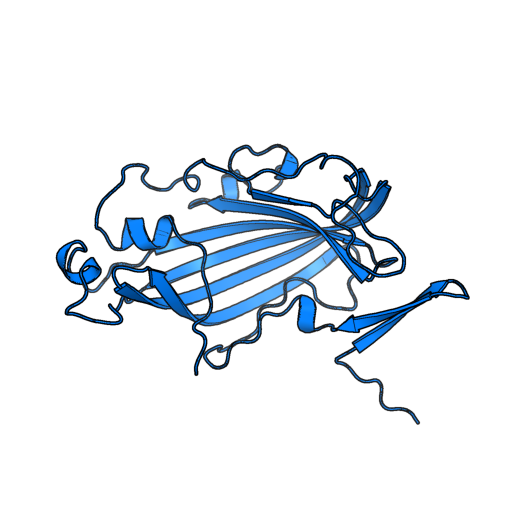 VAL A 1 148 ? -12.413 2.757 7.970 1.00 91.44 148 VAL A CA 1
ATOM 1194 C C . VAL A 1 148 ? -11.550 3.955 7.626 1.00 91.44 148 VAL A C 1
ATOM 1196 O O . VAL A 1 148 ? -12.026 4.920 7.037 1.00 91.44 148 VAL A O 1
ATOM 1199 N N . LEU A 1 149 ? -10.285 3.899 8.012 1.00 95.00 149 LEU A N 1
ATOM 1200 C CA . LEU A 1 149 ? -9.293 4.913 7.724 1.00 95.00 149 LEU A CA 1
ATOM 1201 C C . LEU A 1 149 ? -7.984 4.182 7.452 1.00 95.00 149 LEU A C 1
ATOM 1203 O O . LEU A 1 149 ? -7.647 3.212 8.136 1.00 95.00 149 LEU A O 1
ATOM 1207 N N . GLN A 1 150 ? -7.264 4.629 6.438 1.00 95.12 150 GLN A N 1
ATOM 1208 C CA . GLN A 1 150 ? -5.940 4.140 6.094 1.00 95.12 150 GLN A CA 1
ATOM 1209 C C . GLN A 1 150 ? -5.074 5.334 5.733 1.00 95.12 150 GLN A C 1
ATOM 1211 O O . GLN A 1 150 ? -5.472 6.162 4.922 1.00 95.12 150 GLN A O 1
ATOM 1216 N N . ALA A 1 151 ? -3.864 5.384 6.269 1.00 94.56 151 ALA A N 1
ATOM 1217 C CA . ALA A 1 151 ? -2.844 6.338 5.869 1.00 94.56 151 ALA A CA 1
ATOM 1218 C C . ALA A 1 151 ? -1.594 5.576 5.440 1.00 94.56 151 ALA A C 1
ATOM 1220 O O . ALA A 1 151 ? -1.203 4.619 6.103 1.00 94.56 151 ALA A O 1
ATOM 1221 N N . GLN A 1 152 ? -0.963 5.976 4.338 1.00 92.31 152 GLN A N 1
ATOM 1222 C CA . GLN A 1 152 ? 0.254 5.333 3.850 1.00 92.31 152 GLN A CA 1
ATOM 1223 C C . GLN A 1 152 ? 1.222 6.329 3.219 1.00 92.31 152 GLN A C 1
ATOM 1225 O O . GLN A 1 152 ? 0.815 7.212 2.467 1.00 92.31 152 GLN A O 1
ATOM 1230 N N . ALA A 1 153 ? 2.516 6.141 3.454 1.00 89.94 153 ALA A N 1
ATOM 1231 C CA . ALA A 1 153 ? 3.579 6.914 2.823 1.00 89.94 153 ALA A CA 1
ATOM 1232 C C . ALA A 1 153 ? 4.673 5.985 2.290 1.00 89.94 153 ALA A C 1
ATOM 1234 O O . ALA A 1 153 ? 5.031 4.989 2.923 1.00 89.94 153 ALA A O 1
ATOM 1235 N N . GLN A 1 154 ? 5.220 6.322 1.121 1.00 89.38 154 GLN A N 1
ATOM 1236 C CA . GLN A 1 154 ? 6.403 5.658 0.578 1.00 89.38 154 GLN A CA 1
ATOM 1237 C C .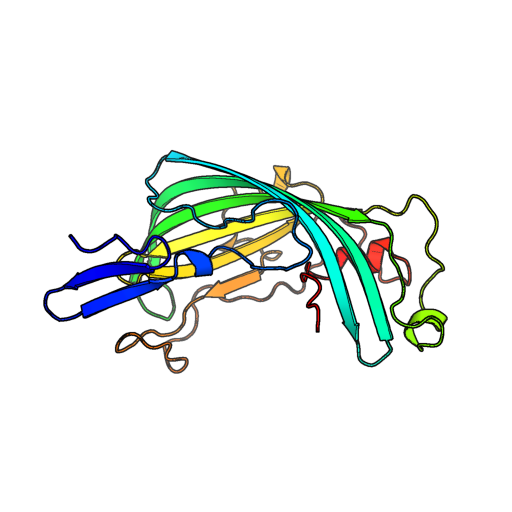 GLN A 1 154 ? 7.656 6.450 0.938 1.00 89.38 154 GLN A C 1
ATOM 1239 O O . GLN A 1 154 ? 7.682 7.678 0.843 1.00 89.38 154 GLN A O 1
ATOM 1244 N N . THR A 1 155 ? 8.706 5.739 1.332 1.00 87.94 155 THR A N 1
ATOM 1245 C CA . THR A 1 155 ? 9.975 6.343 1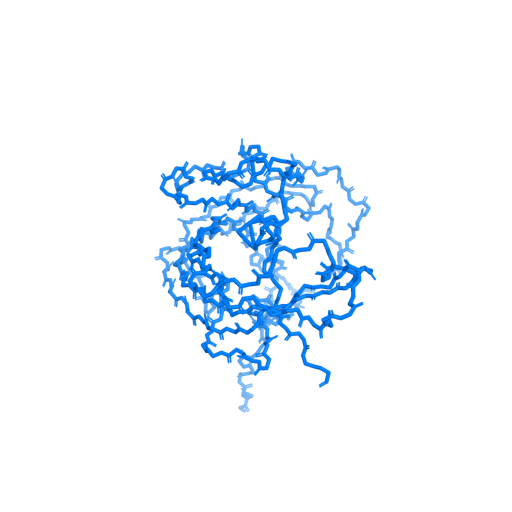.735 1.00 87.94 155 THR A CA 1
ATOM 1246 C C . THR A 1 155 ? 11.146 5.420 1.427 1.00 87.94 155 THR A C 1
ATOM 1248 O O . THR A 1 155 ? 11.011 4.201 1.450 1.00 87.94 155 THR A O 1
ATOM 1251 N N . LYS A 1 156 ? 12.320 5.980 1.144 1.00 86.81 156 LYS A N 1
ATOM 1252 C CA . LYS A 1 156 ? 13.578 5.223 1.078 1.00 86.81 156 LYS A CA 1
ATOM 1253 C C . LYS A 1 156 ? 14.101 4.873 2.476 1.00 86.81 156 LYS A C 1
ATOM 1255 O O . LYS A 1 156 ? 14.896 3.952 2.638 1.00 86.81 156 LYS A O 1
ATOM 1260 N N . TRP A 1 157 ? 13.661 5.629 3.475 1.00 83.56 157 TRP A N 1
ATOM 1261 C CA . TRP A 1 157 ? 14.185 5.633 4.832 1.00 83.56 157 TRP A CA 1
ATOM 1262 C C . TRP A 1 157 ? 13.012 5.560 5.823 1.00 83.56 157 TRP A C 1
ATOM 1264 O O . TRP A 1 157 ? 12.473 6.602 6.217 1.00 83.56 157 TRP A O 1
ATOM 1274 N N . PRO A 1 158 ? 12.556 4.346 6.185 1.00 79.31 158 PRO A N 1
ATOM 1275 C CA . PRO A 1 158 ? 11.400 4.155 7.066 1.00 79.31 158 PRO A CA 1
ATOM 1276 C C . PRO A 1 158 ? 11.575 4.812 8.439 1.00 79.31 158 PRO A C 1
ATOM 1278 O O . PRO A 1 158 ? 10.602 5.314 8.996 1.00 79.31 158 PRO A O 1
ATOM 1281 N N . GLN A 1 159 ? 12.813 4.913 8.932 1.00 78.50 159 GLN A N 1
ATOM 1282 C CA . GLN A 1 159 ? 13.136 5.490 10.238 1.00 78.50 159 GLN A CA 1
ATOM 1283 C C . GLN A 1 159 ? 12.731 6.966 10.401 1.00 78.50 159 GLN A C 1
ATOM 1285 O O . GLN A 1 159 ? 12.642 7.450 11.521 1.00 78.50 159 GLN A O 1
ATOM 1290 N N . PHE A 1 160 ? 12.489 7.700 9.306 1.00 69.06 160 PHE A N 1
ATOM 1291 C CA . PHE A 1 160 ? 12.020 9.094 9.372 1.00 69.06 160 PHE A CA 1
ATOM 1292 C C . PHE A 1 160 ? 10.498 9.229 9.458 1.00 69.06 160 PHE A C 1
ATOM 1294 O O . PHE A 1 160 ? 9.991 10.336 9.618 1.00 69.06 160 PHE A O 1
ATOM 1301 N N . VAL A 1 161 ? 9.769 8.127 9.296 1.00 70.12 161 VAL A N 1
ATOM 1302 C CA . VAL A 1 161 ? 8.302 8.113 9.251 1.00 70.12 161 VAL A CA 1
ATOM 1303 C C . VAL A 1 161 ? 7.724 7.249 10.380 1.00 70.12 161 VAL A C 1
ATOM 1305 O O . VAL A 1 161 ? 6.579 7.443 10.788 1.00 70.12 161 VAL A O 1
ATOM 1308 N N . GLU A 1 162 ? 8.525 6.340 10.935 1.00 68.88 162 GLU A N 1
ATOM 1309 C CA . GLU A 1 162 ? 8.168 5.505 12.079 1.00 68.88 162 GLU A CA 1
ATOM 1310 C C . GLU A 1 162 ? 7.800 6.335 13.324 1.00 68.88 162 GLU A C 1
ATOM 1312 O O . GLU A 1 162 ? 8.442 7.331 13.650 1.00 68.88 162 GLU A O 1
ATOM 1317 N N . GLY A 1 163 ? 6.721 5.944 14.009 1.00 65.06 163 GLY A N 1
ATOM 1318 C CA . GLY A 1 163 ? 6.239 6.608 15.228 1.00 65.06 163 GLY A CA 1
ATOM 1319 C C . GLY A 1 163 ? 5.546 7.963 15.018 1.00 65.06 163 GLY A C 1
ATOM 1320 O O . GLY A 1 163 ? 4.972 8.502 15.964 1.00 65.06 163 GLY A O 1
ATOM 1321 N N . SER A 1 164 ? 5.551 8.507 13.797 1.00 71.25 164 SER A N 1
ATOM 1322 C CA . SER A 1 164 ? 4.826 9.734 13.452 1.00 71.25 164 SER A CA 1
ATOM 1323 C C . SER A 1 164 ? 3.371 9.446 13.064 1.00 71.25 164 SER A C 1
ATOM 1325 O O . SER A 1 164 ? 3.043 8.378 12.550 1.00 71.25 164 SER A O 1
ATOM 1327 N N . SER A 1 165 ? 2.473 10.406 13.302 1.00 84.12 165 SER A N 1
ATOM 1328 C CA . SER A 1 165 ? 1.096 10.312 12.803 1.00 84.12 165 SER A CA 1
ATOM 1329 C C . SER A 1 165 ? 1.085 10.566 11.295 1.00 84.12 165 SER A C 1
ATOM 1331 O O . SER A 1 165 ? 1.311 11.697 10.856 1.00 84.12 165 SER A O 1
ATOM 1333 N N . LEU A 1 166 ? 0.789 9.532 10.499 1.00 89.62 166 LEU A N 1
ATOM 1334 C CA . LEU A 1 166 ? 0.702 9.663 9.042 1.00 89.62 166 LEU A CA 1
ATOM 1335 C C . LEU A 1 166 ? -0.448 10.575 8.606 1.00 89.62 166 LEU A C 1
ATOM 1337 O O . LEU A 1 166 ? -0.348 11.195 7.553 1.00 89.62 166 LEU A O 1
ATOM 1341 N N . LEU A 1 167 ? -1.494 10.724 9.424 1.00 90.81 167 LEU A N 1
ATOM 1342 C CA . LEU A 1 167 ? -2.622 11.625 9.144 1.00 90.81 167 LEU A CA 1
ATOM 1343 C C . LEU A 1 167 ? -2.207 13.098 9.035 1.00 90.81 167 LEU A C 1
ATOM 1345 O O . LEU A 1 167 ? -2.917 13.890 8.428 1.00 90.81 167 LEU A O 1
ATOM 1349 N N . LYS A 1 168 ? -1.064 13.477 9.619 1.00 87.38 168 LYS A N 1
ATOM 1350 C CA . LYS A 1 168 ? -0.511 14.840 9.542 1.00 87.38 168 LYS A CA 1
ATOM 1351 C C . LYS A 1 168 ? 0.632 14.958 8.535 1.00 87.38 168 LYS A C 1
ATOM 1353 O O . LYS A 1 168 ? 1.203 16.035 8.382 1.00 87.38 168 LYS A O 1
ATOM 1358 N N . ASN A 1 169 ? 1.010 13.859 7.886 1.00 85.44 169 ASN A N 1
ATOM 1359 C CA . ASN A 1 169 ? 2.132 13.838 6.964 1.00 85.44 169 ASN A CA 1
ATOM 1360 C C . ASN A 1 169 ? 1.654 14.247 5.555 1.00 85.44 169 ASN A C 1
ATOM 1362 O O . ASN A 1 169 ? 0.845 13.534 4.963 1.00 85.44 169 ASN A O 1
ATOM 1366 N N . PRO A 1 170 ? 2.167 15.343 4.966 1.00 82.44 170 PRO A N 1
ATOM 1367 C CA . PRO A 1 170 ? 1.756 15.784 3.626 1.00 82.44 170 PRO A CA 1
ATOM 1368 C C . PRO A 1 170 ? 2.191 14.816 2.509 1.00 82.44 170 PRO A C 1
ATOM 1370 O O . PRO A 1 170 ? 1.658 14.837 1.400 1.00 82.44 170 PRO A O 1
ATOM 1373 N N . SER A 1 171 ? 3.162 13.943 2.790 1.00 82.19 171 SER A N 1
ATOM 1374 C CA . SER A 1 171 ? 3.603 12.880 1.877 1.00 82.19 171 SER A CA 1
ATOM 1375 C C . SER A 1 171 ? 2.764 11.597 1.989 1.00 82.19 171 SER A C 1
ATOM 1377 O O . SER A 1 171 ? 3.025 10.627 1.276 1.00 82.19 171 SER A O 1
ATOM 1379 N N . ALA A 1 172 ? 1.776 11.551 2.893 1.00 89.06 172 ALA A N 1
ATOM 1380 C CA . ALA A 1 172 ? 0.911 10.392 3.063 1.00 89.06 172 ALA A CA 1
ATOM 1381 C C . ALA A 1 172 ? -0.345 10.487 2.190 1.00 89.06 172 ALA A C 1
ATOM 1383 O O . ALA A 1 172 ? -1.012 11.516 2.134 1.00 89.06 172 ALA A O 1
ATOM 1384 N N . ASN A 1 173 ? -0.700 9.379 1.549 1.00 91.69 173 ASN A N 1
ATOM 1385 C CA . ASN A 1 173 ? -2.029 9.180 0.987 1.00 91.69 173 ASN A CA 1
ATOM 1386 C C . ASN A 1 173 ? -2.946 8.678 2.100 1.00 91.69 173 ASN A C 1
ATOM 1388 O O . ASN A 1 173 ? -2.600 7.706 2.774 1.00 91.69 173 ASN A O 1
ATOM 1392 N N . VAL A 1 174 ? -4.099 9.316 2.271 1.00 94.19 174 VAL A N 1
ATOM 1393 C CA . VAL A 1 174 ? -5.093 8.955 3.280 1.00 94.19 174 VAL A CA 1
ATOM 1394 C C . VAL A 1 174 ? -6.411 8.628 2.593 1.00 94.19 174 VAL A C 1
ATOM 1396 O O . VAL A 1 174 ? -6.949 9.437 1.837 1.00 94.19 174 VAL A O 1
ATOM 1399 N N . ILE A 1 175 ? -6.915 7.429 2.863 1.00 92.56 175 ILE A N 1
ATOM 1400 C CA . ILE A 1 175 ? -8.199 6.919 2.391 1.00 92.56 175 ILE A CA 1
ATOM 1401 C C . ILE A 1 175 ? -9.120 6.828 3.599 1.00 92.56 175 ILE A C 1
ATOM 1403 O O . ILE A 1 175 ? -8.743 6.282 4.633 1.00 92.56 175 ILE A O 1
ATOM 1407 N N . GLU A 1 176 ? -10.330 7.344 3.451 1.00 91.75 176 GLU A N 1
ATOM 1408 C CA . GLU A 1 176 ? -11.297 7.490 4.530 1.00 91.75 176 GLU A CA 1
ATOM 1409 C C . GLU A 1 176 ? -12.674 7.021 4.067 1.00 91.75 176 GLU A C 1
ATOM 1411 O O . GLU A 1 176 ? -13.111 7.335 2.958 1.00 91.75 176 GLU A O 1
ATOM 1416 N N . LEU A 1 177 ? -13.367 6.277 4.926 1.00 88.88 177 LEU A N 1
ATOM 1417 C CA . LEU A 1 177 ? -14.761 5.920 4.724 1.00 88.88 177 LEU A CA 1
ATOM 1418 C C . LEU A 1 177 ? -15.636 7.152 4.983 1.00 88.88 177 LEU A C 1
ATOM 1420 O O . LEU A 1 177 ? -15.723 7.635 6.111 1.00 88.88 177 LEU A O 1
ATOM 1424 N N . THR A 1 178 ? -16.294 7.652 3.939 1.00 84.50 178 THR A N 1
ATOM 1425 C CA . THR A 1 178 ? -17.140 8.854 4.024 1.00 84.50 178 THR A CA 1
ATOM 1426 C C . THR A 1 178 ? -18.599 8.552 4.335 1.00 84.50 178 THR A C 1
ATOM 1428 O O . THR A 1 178 ? -19.301 9.430 4.815 1.00 84.50 178 THR A O 1
ATOM 1431 N N . GLY A 1 179 ? -19.066 7.318 4.140 1.00 78.38 179 GLY A N 1
ATOM 1432 C CA . GLY A 1 179 ? -20.394 6.923 4.598 1.00 78.38 179 GLY A CA 1
ATOM 1433 C C . GLY A 1 179 ? -20.628 5.417 4.602 1.00 78.38 179 GLY A C 1
ATOM 1434 O O . GLY A 1 179 ? -20.117 4.657 3.772 1.00 78.38 179 GLY A O 1
ATOM 1435 N N . TYR A 1 180 ? -21.399 4.983 5.598 1.00 70.75 180 TYR A N 1
ATOM 1436 C CA . TYR A 1 180 ? -21.755 3.591 5.837 1.00 70.75 180 TYR A CA 1
ATOM 1437 C C . TYR A 1 180 ? -23.160 3.519 6.435 1.00 70.75 180 TYR A C 1
ATOM 1439 O O . TYR A 1 180 ? -23.385 3.960 7.561 1.00 70.75 180 TYR A O 1
ATOM 1447 N N . ARG A 1 181 ? -24.116 2.977 5.678 1.00 65.69 181 ARG A N 1
ATOM 1448 C CA . ARG A 1 181 ? -25.523 2.853 6.085 1.00 65.69 181 ARG A CA 1
ATOM 1449 C C . ARG A 1 181 ? -26.055 1.488 5.667 1.00 65.69 181 ARG A C 1
ATOM 1451 O O . ARG A 1 181 ? -25.733 1.012 4.584 1.00 65.69 181 ARG A O 1
ATOM 1458 N N . ASP A 1 182 ? -26.841 0.846 6.532 1.00 66.38 182 ASP A N 1
ATOM 1459 C CA . ASP A 1 182 ? -27.483 -0.455 6.269 1.00 66.38 182 ASP A CA 1
ATOM 1460 C C . ASP A 1 182 ? -26.513 -1.523 5.726 1.00 66.38 182 ASP A C 1
ATOM 1462 O O . ASP A 1 182 ? -26.808 -2.246 4.772 1.00 66.38 182 ASP A O 1
ATOM 1466 N N . SER A 1 183 ? -25.312 -1.587 6.312 1.00 60.31 183 SER A N 1
ATOM 1467 C CA . SER A 1 183 ? -24.224 -2.486 5.897 1.00 60.31 183 SER A CA 1
ATOM 1468 C C . SER A 1 183 ? -23.718 -2.278 4.459 1.00 60.31 183 SER A C 1
ATOM 1470 O O . SER A 1 183 ? -23.084 -3.167 3.886 1.00 60.31 183 SER A O 1
ATOM 1472 N N . LYS A 1 184 ? -23.960 -1.102 3.870 1.00 58.72 184 LYS A N 1
ATOM 1473 C CA . LYS A 1 184 ? -23.501 -0.707 2.533 1.00 58.72 184 LYS A CA 1
ATOM 1474 C C . LYS A 1 184 ? -22.662 0.569 2.595 1.00 58.72 184 LYS A C 1
ATOM 1476 O O . LYS A 1 184 ? -22.875 1.432 3.444 1.00 58.72 184 LYS A O 1
ATOM 1481 N N . ILE A 1 185 ? -21.692 0.666 1.682 1.00 63.41 185 ILE A N 1
ATOM 1482 C CA . ILE A 1 185 ? -20.921 1.896 1.465 1.00 63.41 185 ILE A CA 1
ATOM 1483 C C . ILE A 1 185 ? -21.857 2.911 0.812 1.00 63.41 185 ILE A C 1
ATOM 1485 O O . ILE A 1 185 ? -22.419 2.636 -0.248 1.00 63.41 185 ILE A O 1
ATOM 1489 N N . ASP A 1 186 ? -22.011 4.062 1.454 1.00 65.25 186 ASP A N 1
ATOM 1490 C CA . ASP A 1 186 ? -22.789 5.184 0.950 1.00 65.25 186 ASP A CA 1
ATOM 1491 C C . ASP A 1 186 ? -21.845 6.371 0.748 1.00 65.25 186 ASP A C 1
ATOM 1493 O O . ASP A 1 186 ? -21.377 6.985 1.702 1.00 65.25 186 ASP A O 1
ATOM 1497 N N . CYS A 1 187 ? -21.533 6.685 -0.508 1.00 64.12 187 CYS A N 1
ATOM 1498 C CA . CYS A 1 187 ? -20.615 7.774 -0.843 1.00 64.12 187 CYS A CA 1
ATOM 1499 C C . CYS A 1 187 ? -21.270 9.165 -0.739 1.00 64.12 187 CYS A C 1
ATOM 1501 O O . CYS A 1 187 ? -20.631 10.151 -1.098 1.00 64.12 187 CYS A O 1
ATOM 1503 N N . THR A 1 188 ? -22.528 9.256 -0.287 1.00 64.44 188 THR A N 1
ATOM 1504 C CA . THR A 1 188 ? -23.255 10.525 -0.080 1.00 64.44 188 THR A CA 1
ATOM 1505 C C . THR A 1 188 ? -23.070 11.120 1.318 1.00 64.44 188 THR A C 1
ATOM 1507 O O . THR A 1 188 ? -23.693 12.133 1.636 1.00 64.44 188 THR A O 1
ATOM 1510 N N . GLY A 1 189 ? -22.227 10.497 2.149 1.00 62.28 189 GLY A N 1
ATOM 1511 C CA . GLY A 1 189 ? -21.943 10.942 3.511 1.00 62.28 189 GLY A CA 1
ATOM 1512 C C . GLY A 1 189 ? -21.223 12.293 3.612 1.00 62.28 189 GLY A C 1
ATOM 1513 O O . GLY A 1 189 ? -21.064 13.026 2.633 1.00 62.28 189 GLY A O 1
ATOM 1514 N N . GLU A 1 190 ? -20.823 12.650 4.833 1.00 70.94 190 GLU A N 1
ATOM 1515 C CA . GLU A 1 190 ? -20.217 13.951 5.112 1.00 70.94 190 GLU A CA 1
ATOM 1516 C C . GLU A 1 190 ? -18.865 14.130 4.406 1.00 70.94 190 GLU A C 1
ATOM 1518 O O . GLU A 1 190 ? -18.236 13.190 3.907 1.00 70.94 190 GLU A O 1
ATOM 1523 N N . LYS A 1 191 ? -18.400 15.383 4.365 1.00 82.69 191 LYS A N 1
ATOM 1524 C CA . LYS A 1 191 ? -17.085 15.709 3.816 1.00 82.69 191 LYS A CA 1
ATOM 1525 C C . LYS A 1 191 ? -16.004 14.939 4.599 1.00 82.69 191 LYS A C 1
ATOM 1527 O O . LYS A 1 191 ? -16.026 14.989 5.827 1.00 82.69 191 LYS A O 1
ATOM 1532 N N . PRO A 1 192 ? -15.041 14.284 3.922 1.00 85.81 192 PRO A N 1
ATOM 1533 C CA . PRO A 1 192 ? -13.953 13.593 4.606 1.00 85.81 192 PRO A CA 1
ATOM 1534 C C . PRO A 1 192 ? -13.153 14.545 5.503 1.00 85.81 192 PRO A C 1
ATOM 1536 O O . PRO A 1 192 ? -12.875 15.686 5.115 1.00 85.81 192 PRO A O 1
ATOM 1539 N N . ALA A 1 193 ? -12.768 14.060 6.682 1.00 87.94 193 ALA A N 1
ATOM 1540 C CA . ALA A 1 193 ? -11.977 14.794 7.665 1.00 87.94 193 ALA A CA 1
ATOM 1541 C C . ALA A 1 193 ? -10.467 14.732 7.377 1.00 87.94 193 ALA A C 1
ATOM 1543 O O . ALA A 1 193 ? -9.745 15.691 7.649 1.00 87.94 193 ALA A O 1
ATOM 1544 N N . PHE A 1 194 ? -9.994 13.620 6.813 1.00 90.12 194 PHE A N 1
ATOM 1545 C CA . PHE A 1 194 ? -8.578 13.320 6.596 1.00 90.12 194 PHE A CA 1
ATOM 1546 C C . PHE A 1 194 ? -8.227 12.951 5.156 1.00 90.12 194 PHE A C 1
ATOM 1548 O O . PHE A 1 194 ? -7.043 12.986 4.819 1.00 90.12 194 PHE A O 1
ATOM 1555 N N . ALA A 1 195 ? -9.197 12.549 4.324 1.00 89.81 195 ALA A N 1
ATOM 1556 C CA . ALA A 1 195 ? -8.909 12.052 2.981 1.00 89.81 195 ALA A CA 1
ATOM 1557 C C . ALA A 1 195 ? -8.035 13.033 2.192 1.00 89.81 195 ALA A C 1
ATOM 1559 O O . ALA A 1 195 ? -8.400 14.187 1.959 1.00 89.81 195 ALA A O 1
ATOM 1560 N N . GLN A 1 196 ? -6.884 12.542 1.745 1.00 91.06 196 GLN A N 1
ATOM 1561 C CA . GLN A 1 196 ? -5.942 13.316 0.956 1.00 91.06 196 GLN A CA 1
ATOM 1562 C C . GLN A 1 196 ? -5.176 12.397 0.017 1.00 91.06 196 GLN A C 1
ATOM 1564 O O . GLN A 1 196 ? -4.810 11.268 0.353 1.00 91.06 196 GLN A O 1
ATOM 1569 N N . ARG A 1 197 ? -4.886 12.913 -1.170 1.00 87.12 197 ARG A N 1
ATOM 1570 C CA . ARG A 1 197 ? -3.907 12.320 -2.068 1.00 87.12 197 ARG A CA 1
ATOM 1571 C C . ARG A 1 197 ? -2.601 13.073 -1.879 1.00 87.12 197 ARG A C 1
ATOM 1573 O O . ARG A 1 197 ? -2.599 14.299 -1.878 1.00 87.12 197 ARG A O 1
ATOM 1580 N N . SER A 1 198 ? -1.503 12.346 -1.726 1.00 81.19 198 SER A N 1
ATOM 1581 C CA . SER A 1 198 ? -0.198 12.983 -1.750 1.00 81.19 198 SER A CA 1
ATOM 1582 C C . SER A 1 198 ? 0.235 13.203 -3.192 1.00 81.19 198 SER A C 1
ATOM 1584 O O . SER A 1 198 ? 0.356 12.249 -3.963 1.00 81.19 198 SER A O 1
ATOM 1586 N N . ASP A 1 199 ? 0.499 14.462 -3.526 1.00 71.38 199 ASP A N 1
ATOM 1587 C CA . ASP A 1 199 ? 1.161 14.851 -4.774 1.00 71.38 199 ASP A CA 1
ATOM 1588 C C . ASP A 1 199 ? 2.687 14.962 -4.601 1.00 71.38 199 ASP A C 1
ATOM 1590 O O . ASP A 1 199 ? 3.416 15.217 -5.561 1.00 71.38 199 ASP A O 1
ATOM 1594 N N . ALA A 1 200 ? 3.189 14.759 -3.377 1.00 71.56 200 ALA A N 1
ATOM 1595 C CA . ALA A 1 200 ? 4.612 14.797 -3.088 1.00 71.56 200 ALA A CA 1
ATOM 1596 C C . ALA A 1 200 ? 5.306 13.515 -3.589 1.00 71.56 200 ALA A C 1
ATOM 1598 O O . ALA A 1 200 ? 4.748 12.416 -3.484 1.00 71.56 200 ALA A O 1
ATOM 1599 N N . PRO A 1 201 ? 6.543 13.616 -4.110 1.00 72.50 201 PRO A N 1
ATOM 1600 C CA . PRO A 1 201 ? 7.326 12.433 -4.425 1.00 72.50 201 PRO A CA 1
ATOM 1601 C C . PRO A 1 201 ? 7.613 11.622 -3.147 1.00 72.50 201 PRO A C 1
ATOM 1603 O O . PRO A 1 201 ? 7.742 12.207 -2.067 1.00 72.50 201 PRO A O 1
ATOM 1606 N N . PRO A 1 202 ? 7.773 10.288 -3.255 1.00 77.50 202 PRO A N 1
ATOM 1607 C CA . PRO A 1 202 ? 8.180 9.453 -2.130 1.00 77.50 202 PRO A CA 1
ATOM 1608 C C . PRO A 1 202 ? 9.418 10.006 -1.407 1.00 77.50 202 PRO A C 1
ATOM 1610 O O . PRO A 1 202 ? 10.409 10.384 -2.042 1.00 77.50 202 PRO A O 1
ATOM 1613 N N . LEU A 1 203 ? 9.377 10.028 -0.072 1.00 79.81 203 LEU A N 1
ATOM 1614 C CA . LEU A 1 203 ? 10.426 10.629 0.755 1.00 79.81 203 LEU A CA 1
ATOM 1615 C C . LEU A 1 203 ? 11.773 9.915 0.564 1.00 79.81 203 LEU A C 1
ATOM 1617 O O . LEU A 1 203 ? 11.854 8.689 0.539 1.00 79.81 203 LEU A O 1
ATOM 1621 N N . GLY A 1 204 ? 12.861 10.679 0.455 1.00 78.88 204 GLY A N 1
ATOM 1622 C CA . GLY A 1 204 ? 14.222 10.134 0.375 1.00 78.88 204 GLY A CA 1
ATOM 1623 C C . GLY A 1 204 ? 14.617 9.517 -0.971 1.00 78.88 204 GLY A C 1
ATOM 1624 O O . GLY A 1 204 ? 15.702 8.942 -1.082 1.00 78.88 204 GLY A O 1
ATOM 1625 N N . PHE A 1 205 ? 13.786 9.646 -2.004 1.00 80.69 205 PHE A N 1
ATOM 1626 C CA . PHE A 1 205 ? 14.145 9.262 -3.366 1.00 80.69 205 PHE A CA 1
ATOM 1627 C C . PHE A 1 205 ? 14.528 10.474 -4.233 1.00 80.69 205 PHE A C 1
ATOM 1629 O O . PHE A 1 205 ? 14.262 11.621 -3.880 1.00 80.69 205 PHE A O 1
ATOM 1636 N N . ALA A 1 206 ? 15.194 10.228 -5.367 1.00 68.44 206 ALA A N 1
ATOM 1637 C CA . ALA A 1 206 ? 15.577 11.291 -6.298 1.00 68.44 206 ALA A CA 1
ATOM 1638 C C . ALA A 1 206 ? 14.326 11.949 -6.908 1.00 68.44 206 ALA A C 1
ATOM 1640 O O . ALA A 1 206 ? 13.366 11.261 -7.238 1.00 68.44 206 ALA A O 1
ATOM 1641 N N . VAL A 1 207 ? 14.328 13.274 -7.060 1.00 68.69 207 VAL A N 1
ATOM 1642 C CA . VAL A 1 207 ? 13.103 14.062 -7.321 1.00 68.69 207 VAL A CA 1
ATOM 1643 C C . VAL A 1 207 ? 12.898 14.490 -8.778 1.00 68.69 207 VAL A C 1
ATOM 1645 O O . VAL A 1 207 ? 11.877 15.095 -9.089 1.00 68.69 207 VAL A O 1
ATOM 1648 N N . MET A 1 208 ? 13.834 14.189 -9.682 1.00 76.75 208 MET A N 1
ATOM 1649 C CA . MET A 1 208 ? 13.767 14.671 -11.067 1.00 76.75 208 MET A CA 1
ATOM 1650 C C . MET A 1 208 ? 13.207 13.609 -12.022 1.00 76.75 208 MET A C 1
ATOM 1652 O O . MET A 1 208 ? 13.803 12.528 -12.117 1.00 76.75 208 MET A O 1
ATOM 1656 N N . PRO A 1 209 ? 12.140 13.928 -12.785 1.00 79.38 209 PRO A N 1
ATOM 1657 C CA . PRO A 1 209 ? 11.633 13.058 -13.833 1.00 79.38 209 PRO A CA 1
ATOM 1658 C C . PRO A 1 209 ? 12.711 12.657 -14.829 1.00 79.38 209 PRO A C 1
ATOM 1660 O O . PRO A 1 209 ? 13.456 13.497 -15.330 1.00 79.38 209 PRO A O 1
ATOM 1663 N N . ASN A 1 210 ? 12.793 11.361 -15.118 1.00 84.38 210 ASN A N 1
ATOM 1664 C CA . ASN A 1 210 ? 13.683 10.818 -16.135 1.00 84.38 210 ASN A CA 1
ATOM 1665 C C . ASN A 1 210 ? 13.143 9.481 -16.664 1.00 84.38 210 ASN A C 1
ATOM 1667 O O . ASN A 1 210 ? 12.162 8.938 -16.160 1.00 84.38 210 ASN A O 1
ATOM 1671 N N . ASN A 1 211 ? 13.790 8.944 -17.691 1.00 85.25 211 ASN A N 1
ATOM 1672 C CA . ASN A 1 211 ? 13.402 7.701 -18.352 1.00 85.25 211 ASN A CA 1
ATOM 1673 C C . ASN A 1 211 ? 14.132 6.455 -17.815 1.00 85.25 211 ASN A C 1
ATOM 1675 O O . ASN A 1 211 ? 14.240 5.435 -18.501 1.00 85.25 211 ASN A O 1
ATOM 1679 N N . THR A 1 212 ? 14.655 6.519 -16.587 1.00 87.00 212 THR A N 1
ATOM 1680 C CA . THR A 1 212 ? 15.331 5.381 -15.960 1.00 87.00 212 THR A CA 1
ATOM 1681 C C . THR A 1 212 ? 14.332 4.441 -15.284 1.00 87.00 212 THR A C 1
ATOM 1683 O O . THR A 1 212 ? 13.284 4.844 -14.775 1.00 87.00 212 THR A O 1
ATOM 1686 N N . TRP A 1 213 ? 14.700 3.163 -15.185 1.00 86.69 213 TRP A N 1
ATOM 1687 C CA . TRP A 1 213 ? 13.945 2.172 -14.411 1.00 86.69 213 TRP A CA 1
ATOM 1688 C C . TRP A 1 213 ? 13.839 2.512 -12.922 1.00 86.69 213 TRP A C 1
ATOM 1690 O O . TRP A 1 213 ? 12.819 2.218 -12.308 1.00 86.69 213 TRP A O 1
ATOM 1700 N N . THR A 1 214 ? 14.852 3.172 -12.353 1.00 85.75 214 THR A N 1
ATOM 1701 C CA . THR A 1 214 ? 14.826 3.659 -10.967 1.00 85.75 214 THR A CA 1
ATOM 1702 C C . THR A 1 214 ? 13.666 4.628 -10.759 1.00 85.75 214 THR A C 1
ATOM 1704 O O . THR A 1 214 ? 12.884 4.455 -9.828 1.00 85.75 214 THR A O 1
ATOM 1707 N N . TRP A 1 215 ? 13.511 5.603 -11.660 1.00 85.56 215 TRP A N 1
ATOM 1708 C CA . TRP A 1 215 ? 12.399 6.550 -11.613 1.00 85.56 215 TRP A CA 1
ATOM 1709 C C . TRP A 1 215 ? 11.048 5.863 -11.832 1.00 85.56 215 TRP A C 1
ATOM 1711 O O . TRP A 1 215 ? 10.110 6.072 -11.062 1.00 85.56 215 TRP A O 1
ATOM 1721 N N . ALA A 1 216 ? 10.953 4.982 -12.834 1.00 86.56 216 ALA A N 1
ATOM 1722 C CA . ALA A 1 216 ? 9.724 4.238 -13.109 1.00 86.56 216 ALA A CA 1
ATOM 1723 C C . ALA A 1 216 ? 9.263 3.401 -11.900 1.00 86.56 216 ALA A C 1
ATOM 1725 O O . ALA A 1 216 ? 8.083 3.417 -11.549 1.00 86.56 216 ALA A O 1
ATOM 1726 N N . PHE A 1 217 ? 10.191 2.712 -11.230 1.00 88.88 217 PHE A N 1
ATOM 1727 C CA . PHE A 1 217 ? 9.913 1.918 -10.033 1.00 88.88 217 PHE A CA 1
ATOM 1728 C C . PHE A 1 217 ? 9.546 2.765 -8.813 1.00 88.88 217 PHE A C 1
ATOM 1730 O O . PHE A 1 217 ? 8.715 2.324 -8.017 1.00 88.88 217 PHE A O 1
ATOM 1737 N N . GLN A 1 218 ? 10.134 3.954 -8.668 1.00 86.50 218 GLN A N 1
ATOM 1738 C CA . GLN A 1 218 ? 9.852 4.880 -7.572 1.00 86.50 218 GLN A CA 1
ATOM 1739 C C . GLN A 1 218 ? 8.437 5.458 -7.663 1.00 86.50 218 GLN A C 1
ATOM 1741 O O . GLN A 1 218 ? 7.731 5.506 -6.664 1.00 86.50 218 GLN A O 1
ATOM 1746 N N . MET A 1 219 ? 8.010 5.891 -8.850 1.00 82.88 219 MET A N 1
ATOM 1747 C CA . MET A 1 219 ? 6.776 6.676 -9.001 1.00 82.88 219 MET A CA 1
ATOM 1748 C C . MET A 1 219 ? 5.487 5.848 -9.022 1.00 82.88 219 MET A C 1
ATOM 1750 O O . MET A 1 219 ? 4.393 6.412 -9.066 1.00 82.88 219 MET A O 1
ATOM 1754 N N . ARG A 1 220 ? 5.577 4.515 -9.048 1.00 84.00 220 ARG A N 1
ATOM 1755 C CA . ARG A 1 220 ? 4.413 3.631 -9.197 1.00 84.00 220 ARG A CA 1
ATOM 1756 C C . ARG A 1 220 ? 4.249 2.742 -7.973 1.00 84.00 220 ARG A C 1
ATOM 1758 O O . ARG A 1 220 ? 5.201 2.097 -7.544 1.00 84.00 220 ARG A O 1
ATOM 1765 N N . ALA A 1 221 ? 3.035 2.658 -7.434 1.00 84.25 221 ALA A N 1
ATOM 1766 C CA . ALA A 1 221 ? 2.696 1.630 -6.452 1.00 84.25 221 ALA A CA 1
ATOM 1767 C C . ALA A 1 221 ? 2.900 0.224 -7.048 1.00 84.25 221 ALA A C 1
ATOM 1769 O O . ALA A 1 221 ? 2.899 0.053 -8.271 1.00 84.25 221 ALA A O 1
ATOM 1770 N N . HIS A 1 222 ? 3.132 -0.768 -6.188 1.00 89.62 222 HIS A N 1
ATOM 1771 C CA . HIS A 1 222 ? 3.162 -2.153 -6.638 1.00 89.62 222 HIS A CA 1
ATOM 1772 C C . HIS A 1 222 ? 1.743 -2.635 -6.959 1.00 89.62 222 HIS A C 1
ATOM 1774 O O . HIS A 1 222 ? 0.816 -2.374 -6.197 1.00 89.62 222 HIS A O 1
ATOM 1780 N N . TYR A 1 223 ? 1.609 -3.344 -8.077 1.00 89.12 223 TYR A N 1
ATOM 1781 C CA . TYR A 1 223 ? 0.398 -4.048 -8.476 1.00 89.12 223 TYR A CA 1
ATOM 1782 C C . TYR A 1 223 ? 0.795 -5.483 -8.830 1.00 89.12 223 TYR A C 1
ATOM 1784 O O . TYR A 1 223 ? 1.644 -5.647 -9.718 1.00 89.12 223 TYR A O 1
ATOM 1792 N N . PRO A 1 224 ? 0.226 -6.502 -8.156 1.00 90.50 224 PRO A N 1
ATOM 1793 C CA . PRO A 1 224 ? 0.477 -7.893 -8.496 1.00 90.50 224 PRO A CA 1
ATOM 1794 C C . PRO A 1 224 ? 0.094 -8.152 -9.950 1.00 90.50 224 PRO A C 1
ATOM 1796 O O . PRO A 1 224 ? -0.935 -7.668 -10.432 1.00 90.50 224 PRO A O 1
ATOM 1799 N N . ARG A 1 225 ? 0.915 -8.919 -10.664 1.00 89.38 225 ARG A N 1
ATOM 1800 C CA . ARG A 1 225 ? 0.598 -9.345 -12.022 1.00 89.38 225 ARG A CA 1
ATOM 1801 C C . ARG A 1 225 ? -0.685 -10.174 -11.997 1.00 89.38 225 ARG A C 1
ATOM 1803 O O . ARG A 1 225 ? -0.728 -11.253 -11.411 1.00 89.38 225 ARG A O 1
ATOM 1810 N N . GLN A 1 226 ? -1.705 -9.701 -12.703 1.00 78.06 226 GLN A N 1
ATOM 1811 C CA . GLN A 1 226 ? -2.874 -10.522 -12.983 1.00 78.06 226 GLN A CA 1
ATOM 1812 C C . GLN A 1 226 ? -2.533 -11.475 -14.131 1.00 78.06 226 GLN A C 1
ATOM 1814 O O . GLN A 1 226 ? -2.042 -11.062 -15.184 1.00 78.06 226 GLN A O 1
ATOM 1819 N N . THR A 1 227 ? -2.692 -12.773 -13.890 1.00 68.69 227 THR A N 1
ATOM 1820 C CA . THR A 1 227 ? -2.637 -13.782 -14.948 1.00 68.69 227 THR A CA 1
ATOM 1821 C C . THR A 1 227 ? -4.026 -13.906 -15.545 1.00 68.69 227 THR A C 1
ATOM 1823 O O . THR A 1 227 ? -4.960 -14.185 -14.789 1.00 68.69 227 THR A O 1
ATOM 1826 N N . ASP A 1 228 ? -4.130 -13.732 -16.858 1.00 56.50 228 ASP A N 1
ATOM 1827 C CA . ASP A 1 228 ? -5.316 -14.132 -17.617 1.00 56.50 228 ASP A CA 1
ATOM 1828 C C . ASP A 1 228 ? -5.600 -15.642 -17.444 1.00 56.50 228 ASP A C 1
ATOM 1830 O O . ASP A 1 228 ? -4.631 -16.423 -17.244 1.00 56.50 228 ASP A O 1
#

Foldseek 3Di:
DDPDPPQWDFDPLDPVDTDIAGQCVQWDDFPFKDWTGGNDDPPDDAFDKDKTKIKAKFWDDDPQFIKIWIKIKIKIKGQHDWDWDQWLAGIATWGKMKMKIKMKTHDIDTPDCPGNLVVFADDDDPPDMDIWMKIKIFTAGVSLGDTFKMKIAIARDCVVVPPDDSLPPLRIAMDGQNHDDPSDRDPPTGDTPRGDDRPDFGYPDDDDDGRYPNNVVRRDDTDGDDDD

Radius of gyration: 19.58 Å; chains: 1; bounding box: 52×46×51 Å

Secondary structure (DSSP, 8-state):
-----TTEEEEEEETTEEEEEEGGGGS---TT-EE---SS-SS--TT-EEEEEEEEEEEEEETTEEEEEEEEEEEEEEEEEEEEEEETTEEEEEEEEEEEEEEEEEEEEES-TTSHHHHHSPP--TT--EEEEEEEEEEEEGGGTEEEEEEEEEES-GGGTTTS-GGG-TT-EEEE---EETTEE-TTSPPPSS-B---SPPBTS--S--SSHHHHHHHS---BPPP-

pLDDT: mean 81.49, std 15.81, range [25.42, 96.38]

Organism: NCBI:txid1193620